Protein AF-0000000084925106 (afdb_homodimer)

Foldseek 3Di:
DDADPLLVLQLQLLLLQCQAPPAFADALVVSCVVRVNDSVSVVVSVVLCVVLQQWDWDDDPRIHIHGSDHQQVAFSLSSSVSRDPDLFPDPCLPPPDPCPPPVCVPPDPVSVVRVVVSVVVSVVRRVGTSVNVSVVCVVVVPDHCVVVVVVPVD/DDADPLLVLQLQLLLLQCQAPPAFFDALVVSCVVRVNDSVSVVVSVVLCVVLQQWDWDDDPRIHIHGSDHQQVAFSLSSSVSRPPDLFPDPCLPPPPPCPPPVCVPPDPVSVVRVVVSVVVSVVRRVGTSVNVSVVCVVVVPDHCVVVVVVPVD

Secondary structure (DSSP, 8-state):
----HHHHHHHHHHHHHHHHHTTSPBPHHHHHHHHT--HHHHHHHHHHHHHTTSEEEE-STT-EEEESS-GGG-BHHHHHHHHSS---SSGGG-SSS-----TTTTT-HHHHHHHHHHHHHHHHHHT-BHHHHHHHHHHTTPPPSHHHHHHH--/----HHHHHHHHHHHHHHHHHTTSPBPHHHHHHHHT--HHHHHHHHHHHHHTTSEEEE-STT-EEEESS-GGG-BHHHHHHHHSS---SSGGG-SSS-----TTTTT-HHHHHHHHHHHHHHHHHHT-BHHHHHHHHHHTTPPPSHHHHTTT--

Organism: Geobacter metallireducens (strain ATCC 53774 / DSM 7210 / GS-15) (NCBI:txid269799)

InterPro domains:
  IPR000944 Transcription regulator Rrf2 [PF02082] (3-135)
  IPR000944 Transcription regulator Rrf2 [PS51197] (2-135)
  IPR000944 Transcription regulator Rrf2 [PTHR33221] (1-141)
  IPR000944 Transcription regulator Rrf2 [TIGR00738] (1-134)
  IPR030489 Transcription regulator Rrf2-type, conserved site [PS01332] (49-67)
  IPR036388 Winged helix-like DNA-binding domain superfamily [G3DSA:1.10.10.10] (1-154)
  IPR036390 Winged helix DNA-binding domain superfamily [SSF46785] (2-136)

pLDDT: mean 85.71, std 17.8, range [31.86, 98.69]

Structure (mmCIF, N/CA/C/O backbone):
data_AF-0000000084925106-model_v1
#
loop_
_entity.id
_entity.type
_entity.pdbx_description
1 polymer 'Helix-turn-helix iron-sulfur cluster-binding transcriptional regulator IscR'
#
loop_
_atom_site.group_PDB
_atom_site.id
_atom_site.type_symbol
_atom_site.label_atom_id
_atom_site.label_alt_id
_atom_site.label_comp_id
_atom_site.label_asym_id
_atom_site.label_entity_id
_atom_site.label_seq_id
_atom_site.pdbx_PDB_ins_code
_atom_site.Cartn_x
_atom_site.Cartn_y
_atom_site.Cartn_z
_atom_site.occupancy
_atom_site.B_iso_or_equiv
_atom_site.auth_seq_id
_atom_site.auth_comp_id
_atom_site.auth_asym_id
_atom_site.auth_atom_id
_atom_site.pdbx_PDB_model_num
ATOM 1 N N . MET A 1 1 ? 4.797 0.897 3.891 1 64.62 1 MET A N 1
ATOM 2 C CA . MET A 1 1 ? 3.67 0.039 3.537 1 64.62 1 MET A CA 1
ATOM 3 C C . MET A 1 1 ? 4.156 -1.264 2.91 1 64.62 1 MET A C 1
ATOM 5 O O . MET A 1 1 ? 4.949 -1.246 1.967 1 64.62 1 MET A O 1
ATOM 9 N N . LYS A 1 2 ? 4.016 -2.475 3.598 1 82.19 2 LYS A N 1
ATOM 10 C CA . LYS A 1 2 ? 4.617 -3.652 2.98 1 82.19 2 LYS A CA 1
ATOM 11 C C . LYS A 1 2 ? 3.613 -4.797 2.883 1 82.19 2 LYS A C 1
ATOM 13 O O . LYS A 1 2 ? 2.818 -5.012 3.801 1 82.19 2 LYS A O 1
ATOM 18 N N . LEU A 1 3 ? 3.582 -5.375 1.716 1 90.19 3 LEU A N 1
ATOM 19 C CA . LEU A 1 3 ? 2.844 -6.621 1.527 1 90.19 3 LEU A CA 1
ATOM 20 C C . LEU A 1 3 ? 3.453 -7.742 2.359 1 90.19 3 LEU A C 1
ATOM 22 O O . LEU A 1 3 ? 4.668 -7.777 2.574 1 90.19 3 LEU A O 1
ATOM 26 N N . SER A 1 4 ? 2.545 -8.609 2.809 1 91.5 4 SER A N 1
ATOM 27 C CA . SER A 1 4 ? 3.035 -9.742 3.584 1 91.5 4 SER A CA 1
ATOM 28 C C . SER A 1 4 ? 3.855 -10.688 2.717 1 91.5 4 SER A C 1
ATOM 30 O O . SER A 1 4 ? 3.732 -10.68 1.491 1 91.5 4 SER A O 1
ATOM 32 N N . THR A 1 5 ? 4.656 -11.477 3.346 1 90.75 5 THR A N 1
ATOM 33 C CA . THR A 1 5 ? 5.406 -12.516 2.643 1 90.75 5 THR A CA 1
ATOM 34 C C . THR A 1 5 ? 4.465 -13.539 2.02 1 90.75 5 THR A C 1
ATOM 36 O O . THR A 1 5 ? 4.727 -14.047 0.928 1 90.75 5 THR A O 1
ATOM 39 N N . LYS A 1 6 ? 3.361 -13.758 2.719 1 94.12 6 LYS A N 1
ATOM 40 C CA . LYS A 1 6 ? 2.379 -14.711 2.209 1 94.12 6 LYS A CA 1
ATOM 41 C C . LYS A 1 6 ? 1.811 -14.25 0.87 1 94.12 6 LYS A C 1
ATOM 43 O O . LYS A 1 6 ? 1.642 -15.062 -0.048 1 94.12 6 LYS A O 1
ATOM 48 N N . SER A 1 7 ? 1.536 -12.992 0.818 1 94.44 7 SER A N 1
ATOM 49 C CA . SER A 1 7 ? 0.992 -12.453 -0.426 1 94.44 7 SER A CA 1
ATOM 50 C C . SER A 1 7 ? 2.027 -12.492 -1.544 1 94.44 7 SER A C 1
ATOM 52 O O . SER A 1 7 ? 1.717 -12.883 -2.674 1 94.44 7 SER A O 1
ATOM 54 N N . ARG A 1 8 ? 3.232 -12.141 -1.245 1 92.88 8 ARG A N 1
ATOM 55 C CA . ARG A 1 8 ? 4.301 -12.102 -2.238 1 92.88 8 ARG A CA 1
ATOM 56 C C . ARG A 1 8 ? 4.621 -13.508 -2.752 1 92.88 8 ARG A C 1
ATOM 58 O O . ARG A 1 8 ? 4.641 -13.734 -3.963 1 92.88 8 ARG A O 1
ATOM 65 N N . TYR A 1 9 ? 4.812 -14.391 -1.861 1 94.62 9 TYR A N 1
ATOM 66 C CA . TYR A 1 9 ? 5.129 -15.766 -2.236 1 94.62 9 TYR A CA 1
ATOM 67 C C . TYR A 1 9 ? 3.936 -16.438 -2.9 1 94.62 9 TYR A C 1
ATOM 69 O O . TYR A 1 9 ? 4.098 -17.219 -3.834 1 94.62 9 TYR A O 1
ATOM 77 N N . GLY A 1 10 ? 2.779 -16.125 -2.381 1 96.75 10 GLY A N 1
ATOM 78 C CA . GLY A 1 10 ? 1.573 -16.688 -2.975 1 96.75 10 GLY A CA 1
ATOM 79 C C . GLY A 1 10 ? 1.413 -16.328 -4.441 1 96.75 10 GLY A C 1
ATOM 80 O O . GLY A 1 10 ? 1.134 -17.203 -5.27 1 96.75 10 GLY A O 1
ATOM 81 N N . LEU A 1 11 ? 1.634 -15.109 -4.707 1 96.81 11 LEU A N 1
ATOM 82 C CA . LEU A 1 11 ? 1.484 -14.68 -6.094 1 96.81 11 LEU A CA 1
ATOM 83 C C . LEU A 1 11 ? 2.564 -15.305 -6.977 1 96.81 11 LEU A C 1
ATOM 85 O O . LEU A 1 11 ? 2.285 -15.727 -8.102 1 96.81 11 LEU A O 1
ATOM 89 N N . ARG A 1 12 ? 3.746 -15.391 -6.504 1 94.81 12 ARG A N 1
ATOM 90 C CA . ARG A 1 12 ? 4.82 -16.047 -7.242 1 94.81 12 ARG A CA 1
ATOM 91 C C . ARG A 1 12 ? 4.484 -17.5 -7.516 1 94.81 12 ARG A C 1
ATOM 93 O O . ARG A 1 12 ? 4.738 -18.016 -8.609 1 94.81 12 ARG A O 1
ATOM 100 N N . ALA A 1 13 ? 3.969 -18.141 -6.527 1 95.62 13 ALA A N 1
ATOM 101 C CA . ALA A 1 13 ? 3.615 -19.562 -6.664 1 95.62 13 ALA A CA 1
ATOM 102 C C . ALA A 1 13 ? 2.494 -19.75 -7.68 1 95.62 13 ALA A C 1
ATOM 104 O O . ALA A 1 13 ? 2.535 -20.672 -8.492 1 95.62 13 ALA A O 1
ATOM 105 N N . ILE A 1 14 ? 1.489 -18.906 -7.633 1 97.12 14 ILE A N 1
ATOM 106 C CA . ILE A 1 14 ? 0.369 -18.969 -8.562 1 97.12 14 ILE A CA 1
ATOM 107 C C . ILE A 1 14 ? 0.865 -18.734 -9.984 1 97.12 14 ILE A C 1
ATOM 109 O O . ILE A 1 14 ? 0.463 -19.453 -10.914 1 97.12 14 ILE A O 1
ATOM 113 N N . PHE A 1 15 ? 1.742 -17.797 -10.125 1 95.81 15 PHE A N 1
ATOM 114 C CA . PHE A 1 15 ? 2.371 -17.578 -11.422 1 95.81 15 PHE A CA 1
ATOM 115 C C . PHE A 1 15 ? 3.109 -18.828 -11.891 1 95.81 15 PHE A C 1
ATOM 117 O O . PHE A 1 15 ? 2.971 -19.234 -13.039 1 95.81 15 PHE A O 1
ATOM 124 N N . ASP A 1 16 ? 3.879 -19.344 -11.016 1 95 16 ASP A N 1
ATOM 125 C CA . ASP A 1 16 ? 4.672 -20.531 -11.328 1 95 16 ASP A CA 1
ATOM 126 C C . ASP A 1 16 ? 3.787 -21.656 -11.859 1 95 16 ASP A C 1
ATOM 128 O O . ASP A 1 16 ? 4.074 -22.234 -12.906 1 95 16 ASP A O 1
ATOM 132 N N . ILE A 1 17 ? 2.744 -21.922 -11.172 1 95.75 17 ILE A N 1
ATOM 133 C CA . ILE A 1 17 ? 1.826 -23 -11.547 1 95.75 17 ILE A CA 1
ATOM 134 C C . ILE A 1 17 ? 1.222 -22.703 -12.922 1 95.75 17 ILE A C 1
ATOM 136 O O . ILE A 1 17 ? 1.214 -23.562 -13.797 1 95.75 17 ILE A O 1
ATOM 140 N N . ALA A 1 18 ? 0.747 -21.5 -13.094 1 96 18 ALA A N 1
ATOM 141 C CA . ALA A 1 18 ? 0.102 -21.109 -14.352 1 96 18 ALA A CA 1
ATOM 142 C C . ALA A 1 18 ? 1.09 -21.156 -15.508 1 96 18 ALA A C 1
ATOM 144 O O . ALA A 1 18 ? 0.737 -21.578 -16.625 1 96 18 ALA A O 1
ATOM 145 N N . TYR A 1 19 ? 2.285 -20.734 -15.219 1 94.31 19 TYR A N 1
ATOM 146 C CA . TYR A 1 19 ? 3.287 -20.531 -16.25 1 94.31 19 TYR A CA 1
ATOM 147 C C . TYR A 1 19 ? 3.902 -21.859 -16.688 1 94.31 19 TYR A C 1
ATOM 149 O O . TYR A 1 19 ? 4.195 -22.062 -17.875 1 94.31 19 TYR A O 1
ATOM 157 N N . ASN A 1 20 ? 4.113 -22.766 -15.773 1 92.12 20 ASN A N 1
ATOM 158 C CA . ASN A 1 20 ? 4.914 -23.953 -16.047 1 92.12 20 ASN A CA 1
ATOM 159 C C . ASN A 1 20 ? 4.039 -25.188 -16.219 1 92.12 20 ASN A C 1
ATOM 161 O O . ASN A 1 20 ? 4.461 -26.172 -16.844 1 92.12 20 ASN A O 1
ATOM 165 N N . SER A 1 21 ? 2.842 -25.219 -15.625 1 83.75 21 SER A N 1
ATOM 166 C CA . SER A 1 21 ? 2.16 -26.5 -15.531 1 83.75 21 SER A CA 1
ATOM 167 C C . SER A 1 21 ? 0.913 -26.531 -16.406 1 83.75 21 SER A C 1
ATOM 169 O O . SER A 1 21 ? 0.352 -27.594 -16.656 1 83.75 21 SER A O 1
ATOM 171 N N . GLY A 1 22 ? 0.538 -25.312 -16.922 1 77.38 22 GLY A N 1
ATOM 172 C CA . GLY A 1 22 ? -0.693 -25.312 -17.703 1 77.38 22 GLY A CA 1
ATOM 173 C C . GLY A 1 22 ? -1.876 -25.891 -16.938 1 77.38 22 GLY A C 1
ATOM 174 O O . GLY A 1 22 ? -2.24 -25.391 -15.875 1 77.38 22 GLY A O 1
ATOM 175 N N . ASN A 1 23 ? -2.371 -27.094 -17.438 1 79.31 23 ASN A N 1
ATOM 176 C CA . ASN A 1 23 ? -3.527 -27.734 -16.812 1 79.31 23 ASN A CA 1
ATOM 177 C C . ASN A 1 23 ? -3.119 -28.938 -15.969 1 79.31 23 ASN A C 1
ATOM 179 O O . ASN A 1 23 ? -3.969 -29.594 -15.367 1 79.31 23 ASN A O 1
ATOM 183 N N . LEU A 1 24 ? -1.854 -29.219 -15.852 1 86.75 24 LEU A N 1
ATOM 184 C CA . LEU A 1 24 ? -1.364 -30.359 -15.078 1 86.75 24 LEU A CA 1
ATOM 185 C C . LEU A 1 24 ? -1.052 -29.938 -13.641 1 86.75 24 LEU A C 1
ATOM 187 O O . LEU A 1 24 ? -0.668 -28.797 -13.391 1 86.75 24 LEU A O 1
ATOM 191 N N . PRO A 1 25 ? -1.229 -30.875 -12.773 1 93.75 25 PRO A N 1
ATOM 192 C CA . PRO A 1 25 ? -0.888 -30.578 -11.375 1 93.75 25 PRO A CA 1
ATOM 193 C C . PRO A 1 25 ? 0.602 -30.312 -11.18 1 93.75 25 PRO A C 1
ATOM 195 O O . PRO A 1 25 ? 1.438 -30.953 -11.82 1 93.75 25 PRO A O 1
ATOM 198 N N . SER A 1 26 ? 0.903 -29.312 -10.414 1 94.69 26 SER A N 1
ATOM 199 C CA . SER A 1 26 ? 2.277 -29.016 -10.023 1 94.69 26 SER A CA 1
ATOM 200 C C . SER A 1 26 ? 2.574 -29.516 -8.609 1 94.69 26 SER A C 1
ATOM 202 O O . SER A 1 26 ? 1.786 -29.281 -7.691 1 94.69 26 SER A O 1
ATOM 204 N N . GLN A 1 27 ? 3.701 -30.172 -8.477 1 94.56 27 GLN A N 1
ATOM 205 C CA . GLN A 1 27 ? 4.09 -30.672 -7.16 1 94.56 27 GLN A CA 1
ATOM 206 C C . GLN A 1 27 ? 4.734 -29.562 -6.328 1 94.56 27 GLN A C 1
ATOM 208 O O . GLN A 1 27 ? 5.492 -28.75 -6.852 1 94.56 27 GLN A O 1
ATOM 213 N N . VAL A 1 28 ? 4.422 -29.578 -5.043 1 95.5 28 VAL A N 1
ATOM 214 C CA . VAL A 1 28 ? 4.938 -28.578 -4.098 1 95.5 28 VAL A CA 1
ATOM 215 C C . VAL A 1 28 ? 6.461 -28.531 -4.195 1 95.5 28 VAL A C 1
ATOM 217 O O . VAL A 1 28 ? 7.047 -27.438 -4.184 1 95.5 28 VAL A O 1
ATOM 220 N N . GLN A 1 29 ? 7.078 -29.734 -4.355 1 94.69 29 GLN A N 1
ATOM 221 C CA . GLN A 1 29 ? 8.531 -29.797 -4.406 1 94.69 29 GLN A CA 1
ATOM 222 C C . GLN A 1 29 ? 9.078 -29.062 -5.625 1 94.69 29 GLN A C 1
ATOM 224 O O . GLN A 1 29 ? 10.125 -28.406 -5.547 1 94.69 29 GLN A O 1
ATOM 229 N N . ASP A 1 30 ? 8.43 -29.203 -6.703 1 93.5 30 ASP A N 1
ATOM 230 C CA . ASP A 1 30 ? 8.867 -28.547 -7.926 1 93.5 30 ASP A CA 1
ATOM 231 C C . ASP A 1 30 ? 8.734 -27.031 -7.797 1 93.5 30 ASP A C 1
ATOM 233 O O . ASP A 1 30 ? 9.656 -26.281 -8.164 1 93.5 30 ASP A O 1
ATOM 237 N N . ILE A 1 31 ? 7.633 -26.547 -7.316 1 94.12 31 ILE A N 1
ATOM 238 C CA . ILE A 1 31 ? 7.398 -25.125 -7.129 1 94.12 31 ILE A CA 1
ATOM 239 C C . ILE A 1 31 ? 8.406 -24.562 -6.125 1 94.12 31 ILE A C 1
ATOM 241 O O . ILE A 1 31 ? 8.969 -23.484 -6.336 1 94.12 31 ILE A O 1
ATOM 245 N N . SER A 1 32 ? 8.57 -25.281 -5.047 1 95.69 32 SER A N 1
ATOM 246 C CA . SER A 1 32 ? 9.547 -24.922 -4.031 1 95.69 32 SER A CA 1
ATOM 247 C C . SER A 1 32 ? 10.93 -24.703 -4.645 1 95.69 32 SER A C 1
ATOM 249 O O . SER A 1 32 ? 11.57 -23.688 -4.395 1 95.69 32 SER A O 1
ATOM 251 N N . ARG A 1 33 ? 11.383 -25.594 -5.438 1 92.38 33 ARG A N 1
ATOM 252 C CA . ARG A 1 33 ? 12.68 -25.531 -6.094 1 92.38 33 ARG A CA 1
ATOM 253 C C . ARG A 1 33 ? 12.758 -24.312 -7.027 1 92.38 33 ARG A C 1
ATOM 255 O O . ARG A 1 33 ? 13.734 -23.562 -6.996 1 92.38 33 ARG A O 1
ATOM 262 N N . ARG A 1 34 ? 11.734 -24.109 -7.832 1 89.12 34 ARG A N 1
ATOM 263 C CA . ARG A 1 34 ? 11.75 -23.047 -8.836 1 89.12 34 ARG A CA 1
ATOM 264 C C . ARG A 1 34 ? 11.68 -21.672 -8.18 1 89.12 34 ARG A C 1
ATOM 266 O O . ARG A 1 34 ? 12.305 -20.719 -8.664 1 89.12 34 ARG A O 1
ATOM 273 N N . GLN A 1 35 ? 10.938 -21.547 -7.039 1 90.38 35 GLN A N 1
ATOM 274 C CA . GLN A 1 35 ? 10.625 -20.219 -6.5 1 90.38 35 GLN A CA 1
ATOM 275 C C . GLN A 1 35 ? 11.406 -19.953 -5.223 1 90.38 35 GLN A C 1
ATOM 277 O O . GLN A 1 35 ? 11.391 -18.828 -4.703 1 90.38 35 GLN A O 1
ATOM 282 N N . GLY A 1 36 ? 12.102 -20.922 -4.699 1 91.5 36 GLY A N 1
ATOM 283 C CA . GLY A 1 36 ? 12.898 -20.734 -3.498 1 91.5 36 GLY A CA 1
ATOM 284 C C . GLY A 1 36 ? 12.062 -20.5 -2.256 1 91.5 36 GLY A C 1
ATOM 285 O O . GLY A 1 36 ? 12.406 -19.688 -1.406 1 91.5 36 GLY A O 1
ATOM 286 N N . ILE A 1 37 ? 10.938 -21.141 -2.217 1 94.19 37 ILE A N 1
ATOM 287 C CA . ILE A 1 37 ? 10.055 -21.094 -1.056 1 94.19 37 ILE A CA 1
ATOM 288 C C . ILE A 1 37 ? 9.977 -22.484 -0.413 1 94.19 37 ILE A C 1
ATOM 290 O O . ILE A 1 37 ? 9.789 -23.484 -1.104 1 94.19 37 ILE A O 1
ATOM 294 N N . SER A 1 38 ? 10.133 -22.516 0.836 1 96.88 38 SER A N 1
ATOM 295 C CA . SER A 1 38 ? 10.141 -23.828 1.497 1 96.88 38 SER A CA 1
ATOM 296 C C . SER A 1 38 ? 8.828 -24.562 1.256 1 96.88 38 SER A C 1
ATOM 298 O O . SER A 1 38 ? 7.758 -23.953 1.232 1 96.88 38 SER A O 1
ATOM 300 N N . PRO A 1 39 ? 8.922 -25.922 1.123 1 97.31 39 PRO A N 1
ATOM 301 C CA . PRO A 1 39 ? 7.703 -26.703 0.931 1 97.31 39 PRO A CA 1
ATOM 302 C C . PRO A 1 39 ? 6.688 -26.5 2.051 1 97.31 39 PRO A C 1
ATOM 304 O O . PRO A 1 39 ? 5.484 -26.391 1.786 1 97.31 39 PRO A O 1
ATOM 307 N N . ARG A 1 40 ? 7.16 -26.438 3.219 1 97.56 40 ARG A N 1
ATOM 308 C CA . ARG A 1 40 ? 6.281 -26.25 4.363 1 97.56 40 ARG A CA 1
ATOM 309 C C . ARG A 1 40 ? 5.516 -24.938 4.258 1 97.56 40 ARG A C 1
ATOM 311 O O . ARG A 1 40 ? 4.305 -24.906 4.488 1 97.56 40 ARG A O 1
ATOM 318 N N . TYR A 1 41 ? 6.172 -23.938 3.973 1 97.44 41 TYR A N 1
ATOM 319 C CA . TYR A 1 41 ? 5.539 -22.625 3.857 1 97.44 41 TYR A CA 1
ATOM 320 C C . TYR A 1 41 ? 4.586 -22.578 2.67 1 97.44 41 TYR A C 1
ATOM 322 O O . TYR A 1 41 ? 3.494 -22.016 2.764 1 97.44 41 TYR A O 1
ATOM 330 N N . LEU A 1 42 ? 4.988 -23.188 1.544 1 97.69 42 LEU A N 1
ATOM 331 C CA . LEU A 1 42 ? 4.125 -23.266 0.37 1 97.69 42 LEU A CA 1
ATOM 332 C C . LEU A 1 42 ? 2.812 -23.969 0.708 1 97.69 42 LEU A C 1
ATOM 334 O O . LEU A 1 42 ? 1.742 -23.516 0.287 1 9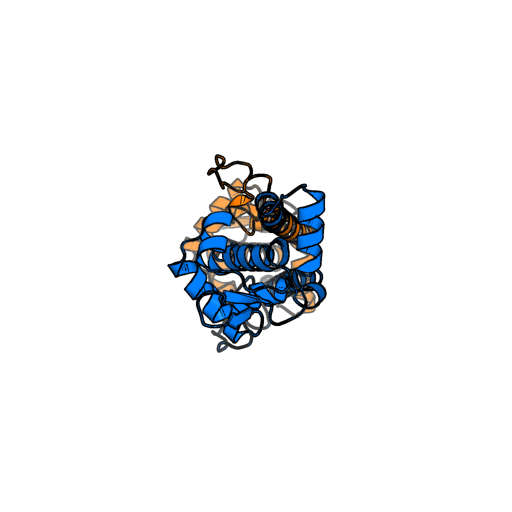7.69 42 LEU A O 1
ATOM 338 N N . GLU A 1 43 ? 2.969 -25 1.405 1 97.25 43 GLU A N 1
ATOM 339 C CA . GLU A 1 43 ? 1.767 -25.734 1.792 1 97.25 43 GLU A CA 1
ATOM 340 C C . GLU A 1 43 ? 0.824 -24.859 2.611 1 97.25 43 GLU A C 1
ATOM 342 O O . GLU A 1 43 ? -0.393 -24.891 2.418 1 97.25 43 GLU A O 1
ATOM 347 N N . GLN A 1 44 ? 1.36 -24.125 3.471 1 97.5 44 GLN A N 1
ATOM 348 C CA . GLN A 1 44 ? 0.559 -23.203 4.266 1 97.5 44 GLN A CA 1
ATOM 349 C C . GLN A 1 44 ? -0.14 -22.172 3.379 1 97.5 44 GLN A C 1
ATOM 351 O O . GLN A 1 44 ? -1.331 -21.906 3.551 1 97.5 44 GLN A O 1
ATOM 356 N N . ILE A 1 45 ? 0.584 -21.609 2.51 1 98.06 45 ILE A N 1
ATOM 357 C CA . ILE A 1 45 ? 0.046 -20.625 1.586 1 98.06 45 ILE A CA 1
ATOM 358 C C . ILE A 1 45 ? -1.044 -21.25 0.726 1 98.06 45 ILE A C 1
ATOM 360 O O . ILE A 1 45 ? -2.104 -20.656 0.514 1 98.06 45 ILE A O 1
ATOM 364 N N . PHE A 1 46 ? -0.787 -22.5 0.261 1 98.06 46 PHE A N 1
ATOM 365 C CA . PHE A 1 46 ? -1.696 -23.172 -0.655 1 98.06 46 PHE A CA 1
ATOM 366 C C . PHE A 1 46 ? -3.004 -23.531 0.044 1 98.06 46 PHE A C 1
ATOM 368 O O . PHE A 1 46 ? -4.066 -23.531 -0.579 1 98.06 46 PHE A O 1
ATOM 375 N N . GLN A 1 47 ? -2.914 -23.844 1.296 1 97.19 47 GLN A N 1
ATOM 376 C CA . GLN A 1 47 ? -4.145 -24.109 2.035 1 97.19 47 GLN A CA 1
ATOM 377 C C . GLN A 1 47 ? -5.094 -22.906 1.973 1 97.19 47 GLN A C 1
ATOM 379 O O . GLN A 1 47 ? -6.289 -23.062 1.72 1 97.19 47 GLN A O 1
ATOM 384 N N . GLY A 1 48 ? -4.551 -21.734 2.193 1 96.88 48 GLY A N 1
ATOM 385 C CA . GLY A 1 48 ? -5.355 -20.531 2.092 1 96.88 48 GLY A CA 1
ATOM 386 C C . GLY A 1 48 ? -5.895 -20.297 0.694 1 96.88 48 GLY A C 1
ATOM 387 O O . GLY A 1 48 ? -7.055 -19.922 0.527 1 96.88 48 GLY A O 1
ATOM 388 N N . LEU A 1 49 ? -5.086 -20.516 -0.244 1 98.38 49 LEU A N 1
ATOM 389 C CA . LEU A 1 49 ? -5.469 -20.297 -1.634 1 98.38 49 LEU A CA 1
ATOM 390 C C . LEU A 1 49 ? -6.512 -21.312 -2.078 1 98.38 49 LEU A C 1
ATOM 392 O O . LEU A 1 49 ? -7.383 -21 -2.893 1 98.38 49 LEU A O 1
ATOM 396 N N . LYS A 1 50 ? -6.426 -22.547 -1.569 1 97.69 50 LYS A N 1
ATOM 397 C CA . LYS A 1 50 ? -7.438 -23.578 -1.84 1 97.69 50 LYS A CA 1
ATOM 398 C C . LYS A 1 50 ? -8.789 -23.172 -1.247 1 97.69 50 LYS A C 1
ATOM 400 O O . LYS A 1 50 ? -9.82 -23.281 -1.913 1 97.69 50 LYS A O 1
ATOM 405 N N . ARG A 1 51 ? -8.734 -22.734 -0.079 1 97.31 51 ARG A N 1
ATOM 406 C CA . ARG A 1 51 ? -9.961 -22.312 0.59 1 97.31 51 ARG A CA 1
ATOM 407 C C . ARG A 1 51 ? -10.625 -21.172 -0.171 1 97.31 51 ARG A C 1
ATOM 409 O O . ARG A 1 51 ? -11.859 -21.078 -0.213 1 97.31 51 ARG A O 1
ATOM 416 N N . ALA A 1 52 ? -9.836 -20.344 -0.751 1 97.56 52 ALA A N 1
ATOM 417 C CA . ALA A 1 52 ? -10.336 -19.188 -1.485 1 97.56 52 ALA A CA 1
ATOM 418 C C . ALA A 1 52 ? -10.805 -19.578 -2.885 1 97.56 52 ALA A C 1
ATOM 420 O O . ALA A 1 52 ? -11.281 -18.734 -3.648 1 97.56 52 ALA A O 1
ATOM 421 N N . GLY A 1 53 ? -10.609 -20.812 -3.256 1 97.69 53 GLY A N 1
ATOM 422 C CA . GLY A 1 53 ? -11.07 -21.297 -4.547 1 97.69 53 GLY A CA 1
ATOM 423 C C . GLY A 1 53 ? -10.141 -20.938 -5.688 1 97.69 53 GLY A C 1
ATOM 424 O O . GLY A 1 53 ? -10.555 -20.906 -6.848 1 97.69 53 GLY A O 1
ATOM 425 N N . ILE A 1 54 ? -8.914 -20.672 -5.398 1 98.06 54 ILE A N 1
ATOM 426 C CA . ILE A 1 54 ? -7.93 -20.297 -6.41 1 98.06 54 ILE A CA 1
ATOM 427 C C . ILE A 1 54 ? -7.164 -21.531 -6.871 1 98.06 54 ILE A C 1
ATOM 429 O O . ILE A 1 54 ? -6.855 -21.672 -8.055 1 98.06 54 ILE A O 1
ATOM 433 N N . LEU A 1 55 ? -6.91 -22.438 -5.918 1 97.88 55 LEU A N 1
ATOM 434 C CA . LEU A 1 55 ? -6.219 -23.6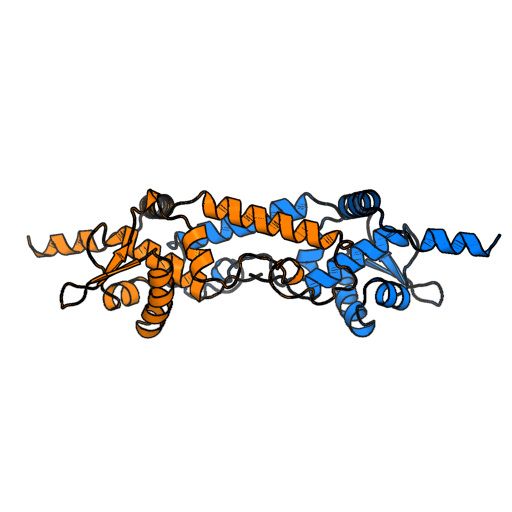88 -6.207 1 97.88 55 LEU A CA 1
ATOM 435 C C . LEU A 1 55 ? -7.121 -24.875 -5.93 1 97.88 55 LEU A C 1
ATOM 437 O O . LEU A 1 55 ? -8.062 -24.781 -5.141 1 97.88 55 LEU A O 1
ATOM 441 N N . LYS A 1 56 ? -6.848 -25.906 -6.562 1 96.75 56 LYS A N 1
ATOM 442 C CA . LYS A 1 56 ? -7.34 -27.234 -6.223 1 96.75 56 LYS A CA 1
ATOM 443 C C . LYS A 1 56 ? -6.195 -28.234 -6.117 1 96.75 56 LYS A C 1
ATOM 445 O O . LYS A 1 56 ? -5.102 -28 -6.633 1 96.75 56 LYS A O 1
ATOM 450 N N . SER A 1 57 ? -6.441 -29.297 -5.449 1 95.19 57 SER A N 1
ATOM 451 C CA . SER A 1 57 ? -5.391 -30.281 -5.258 1 95.19 57 SER A CA 1
ATOM 452 C C . SER A 1 57 ? -5.848 -31.672 -5.707 1 95.19 57 SER A C 1
ATOM 454 O O . SER A 1 57 ? -7.047 -31.969 -5.707 1 95.19 57 SER A O 1
ATOM 456 N N . LYS A 1 58 ? -4.953 -32.406 -6.219 1 92.25 58 LYS A N 1
ATOM 457 C CA . LYS A 1 58 ? -5.121 -33.812 -6.559 1 92.25 58 LYS A CA 1
ATOM 458 C C . LYS A 1 58 ? -4.156 -34.688 -5.762 1 92.25 58 LYS A C 1
ATOM 460 O O . LYS A 1 58 ? -2.955 -34.406 -5.723 1 92.25 58 LYS A O 1
ATOM 465 N N . ARG A 1 59 ? -4.762 -35.656 -5.156 1 90.12 59 ARG A N 1
ATOM 466 C CA . ARG A 1 59 ? -3.941 -36.531 -4.336 1 90.12 59 ARG A CA 1
ATOM 467 C C . ARG A 1 59 ? -3.248 -37.594 -5.195 1 90.12 59 ARG A C 1
ATOM 469 O O . ARG A 1 59 ? -3.664 -37.844 -6.328 1 90.12 59 ARG A O 1
ATOM 476 N N . GLY A 1 60 ? -2.111 -38.219 -4.707 1 86.75 60 GLY A N 1
ATOM 477 C CA . GLY A 1 60 ? -1.424 -39.312 -5.371 1 86.75 60 GLY A CA 1
ATOM 478 C C . GLY A 1 60 ? -0.075 -38.938 -5.941 1 86.75 60 GLY A C 1
ATOM 479 O O . GLY A 1 60 ? 0.285 -37.75 -5.934 1 86.75 60 GLY A O 1
ATOM 480 N N . PRO A 1 61 ? 0.697 -39.812 -6.438 1 83.62 61 PRO A N 1
ATOM 481 C CA . PRO A 1 61 ? 2.057 -39.594 -6.934 1 83.62 61 PRO A CA 1
ATOM 482 C C . PRO A 1 61 ? 2.107 -38.625 -8.094 1 83.62 61 PRO A C 1
ATOM 484 O O . PRO A 1 61 ? 3.1 -37.906 -8.258 1 83.62 61 PRO A O 1
ATOM 487 N N . GLN A 1 62 ? 1.025 -38.625 -8.906 1 85.38 62 GLN A N 1
ATOM 488 C CA . GLN A 1 62 ? 0.982 -37.656 -10.008 1 85.38 62 GLN A CA 1
ATOM 489 C C . GLN A 1 62 ? 0.079 -36.5 -9.68 1 85.38 62 GLN A C 1
ATOM 491 O O . GLN A 1 62 ? -0.372 -35.781 -10.57 1 85.38 62 GLN A O 1
ATOM 496 N N . GLY A 1 63 ? -0.114 -36.438 -8.352 1 92.5 63 GLY A N 1
ATOM 497 C CA . GLY A 1 63 ? -0.971 -35.344 -7.93 1 92.5 63 GLY A CA 1
ATOM 498 C C . GLY A 1 63 ? -0.221 -34.031 -7.738 1 92.5 63 GLY A C 1
ATOM 499 O O . GLY A 1 63 ? 0.864 -33.844 -8.289 1 92.5 63 GLY A O 1
ATOM 500 N N . GLY A 1 64 ? -0.9 -33.062 -7.086 1 95 64 GLY A N 1
ATOM 501 C CA . GLY A 1 64 ? -0.37 -31.734 -6.883 1 95 64 GLY A CA 1
ATOM 502 C C . GLY A 1 64 ? -1.438 -30.656 -6.918 1 95 64 GLY A C 1
ATOM 503 O O . GLY A 1 64 ? -2.592 -30.906 -6.566 1 95 64 GLY A O 1
ATOM 504 N N . TYR A 1 65 ? -0.942 -29.547 -7.199 1 96.5 65 TYR A N 1
ATOM 505 C CA . TYR A 1 65 ? -1.839 -28.406 -7.188 1 96.5 65 TYR A CA 1
ATOM 506 C C . TYR A 1 65 ? -2.051 -27.859 -8.594 1 96.5 65 TYR A C 1
ATOM 508 O O . TYR A 1 65 ? -1.13 -27.875 -9.414 1 96.5 65 TYR A O 1
ATOM 516 N N . CYS A 1 66 ? -3.227 -27.484 -8.836 1 96.12 66 CYS A N 1
ATOM 517 C CA . CYS A 1 66 ? -3.557 -26.812 -10.086 1 96.12 66 CYS A CA 1
ATOM 518 C C . CYS A 1 66 ? -4.457 -25.609 -9.844 1 96.12 66 CYS A C 1
ATOM 520 O O . CYS A 1 66 ? -5.055 -25.484 -8.773 1 96.12 66 CYS A O 1
ATOM 522 N N . LEU A 1 67 ? -4.477 -24.734 -10.797 1 97.31 67 LEU A N 1
ATOM 523 C CA . LEU A 1 67 ? -5.418 -23.625 -10.688 1 97.31 67 LEU A CA 1
ATOM 524 C C . LEU A 1 67 ? -6.855 -24.141 -10.727 1 97.31 67 LEU A C 1
ATOM 526 O O . LEU A 1 67 ? -7.18 -25.047 -11.484 1 97.31 67 LEU A O 1
ATOM 530 N N . ALA A 1 68 ? -7.723 -23.578 -9.945 1 96.88 68 ALA A N 1
ATOM 531 C CA . ALA A 1 68 ? -9.125 -23.984 -9.883 1 96.88 68 ALA A CA 1
ATOM 532 C C . ALA A 1 68 ? -9.922 -23.375 -11.031 1 96.88 68 ALA A C 1
ATOM 534 O O . ALA A 1 68 ? -11.031 -23.828 -11.328 1 96.88 68 ALA A O 1
ATOM 535 N N . LYS A 1 69 ? -9.43 -22.297 -11.625 1 96 69 LYS A N 1
ATOM 536 C CA . LYS A 1 69 ? -9.992 -21.578 -12.766 1 96 69 LYS A CA 1
ATOM 537 C C . LYS A 1 69 ? -8.922 -21.25 -13.805 1 96 69 LYS A C 1
ATOM 539 O O . LYS A 1 69 ? -7.73 -21.438 -13.555 1 96 69 LYS A O 1
ATOM 544 N N . LYS A 1 70 ? -9.406 -20.844 -14.945 1 97.25 70 LYS A N 1
ATOM 545 C CA . LYS A 1 70 ? -8.453 -20.422 -15.961 1 97.25 70 LYS A CA 1
ATOM 546 C C . LYS A 1 70 ? -7.641 -19.219 -15.492 1 97.25 70 LYS A C 1
ATOM 548 O O . LYS A 1 70 ? -8.156 -18.359 -14.766 1 97.25 70 LYS A O 1
ATOM 553 N N . PRO A 1 71 ? -6.375 -19.141 -15.938 1 97.81 71 PRO A N 1
ATOM 554 C CA . PRO A 1 71 ? -5.523 -18.031 -15.516 1 97.81 71 PRO A CA 1
ATOM 555 C C . PRO A 1 71 ? -6.141 -16.672 -15.828 1 97.81 71 PRO A C 1
ATOM 557 O O . PRO A 1 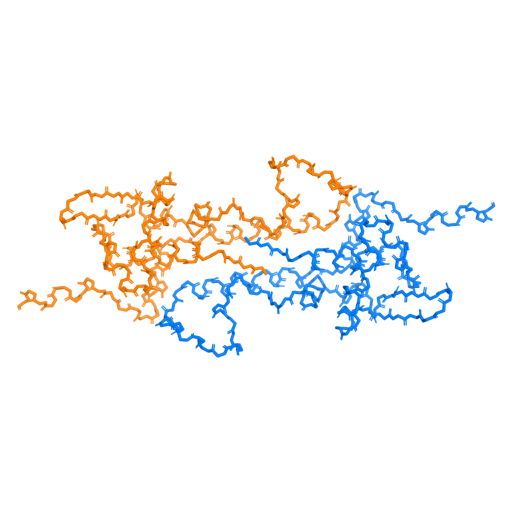71 ? -5.906 -15.695 -15.102 1 97.81 71 PRO A O 1
ATOM 560 N N . GLU A 1 72 ? -6.941 -16.547 -16.938 1 98 72 GLU A N 1
ATOM 561 C CA . GLU A 1 72 ? -7.527 -15.266 -17.344 1 98 72 GLU A CA 1
ATOM 562 C C . GLU A 1 72 ? -8.688 -14.875 -16.422 1 98 72 GLU A C 1
ATOM 564 O O . GLU A 1 72 ? -9.148 -13.734 -16.453 1 98 72 GLU A O 1
ATOM 569 N N . GLU A 1 73 ? -9.125 -15.836 -15.57 1 98.12 73 GLU A N 1
ATOM 570 C CA . GLU A 1 73 ? -10.25 -15.594 -14.672 1 98.12 73 GLU A CA 1
ATOM 571 C C . GLU A 1 73 ? -9.766 -15.289 -13.258 1 98.12 73 GLU A C 1
ATOM 573 O O . GLU A 1 73 ? -10.578 -15.008 -12.367 1 98.12 73 GLU A O 1
ATOM 578 N N . ILE A 1 74 ? -8.523 -15.422 -12.961 1 98.31 74 ILE A N 1
ATOM 579 C CA . ILE A 1 74 ? -7.926 -15.156 -11.656 1 98.31 74 ILE A CA 1
ATOM 580 C C . ILE A 1 74 ? -7.129 -13.852 -11.711 1 98.31 74 ILE A C 1
ATOM 582 O O . ILE A 1 74 ? -6.195 -13.727 -12.508 1 98.31 74 ILE A O 1
ATOM 586 N N . THR A 1 75 ? -7.477 -12.922 -10.883 1 98.69 75 THR A N 1
ATOM 587 C CA . THR A 1 75 ? -6.758 -11.656 -10.852 1 98.69 75 THR A CA 1
ATOM 588 C C . THR A 1 75 ? -5.719 -11.648 -9.734 1 98.69 75 THR A C 1
ATOM 590 O O . THR A 1 75 ? -5.758 -12.492 -8.836 1 98.69 75 THR A O 1
ATOM 593 N N . VAL A 1 76 ? -4.824 -10.719 -9.828 1 98.31 76 VAL A N 1
ATOM 594 C CA . VAL A 1 76 ? -3.85 -10.523 -8.766 1 98.31 76 VAL A CA 1
ATOM 595 C C . VAL A 1 76 ? -4.574 -10.188 -7.461 1 98.31 76 VAL A C 1
ATOM 597 O O . VAL A 1 76 ? -4.18 -10.648 -6.387 1 98.31 76 VAL A O 1
ATOM 600 N N . ALA A 1 77 ? -5.652 -9.391 -7.57 1 97.81 77 ALA A N 1
ATOM 601 C CA . ALA A 1 77 ? -6.434 -9.031 -6.391 1 97.81 77 ALA A CA 1
ATOM 602 C C . ALA A 1 77 ? -6.996 -10.281 -5.707 1 97.81 77 ALA A C 1
ATOM 604 O O . ALA A 1 77 ? -7.012 -10.367 -4.48 1 97.81 77 ALA A O 1
ATOM 605 N N . ASP A 1 78 ? -7.441 -11.227 -6.508 1 97.88 78 ASP A N 1
ATOM 606 C CA . ASP A 1 78 ? -7.957 -12.469 -5.949 1 97.88 78 ASP A CA 1
ATOM 607 C C . ASP A 1 78 ? -6.918 -13.141 -5.059 1 97.88 78 ASP A C 1
ATOM 609 O O . ASP A 1 78 ? -7.23 -13.586 -3.951 1 97.88 78 ASP A O 1
ATOM 613 N N . VAL A 1 79 ? -5.715 -13.211 -5.539 1 98.25 79 VAL A N 1
ATOM 614 C CA . VAL A 1 79 ? -4.63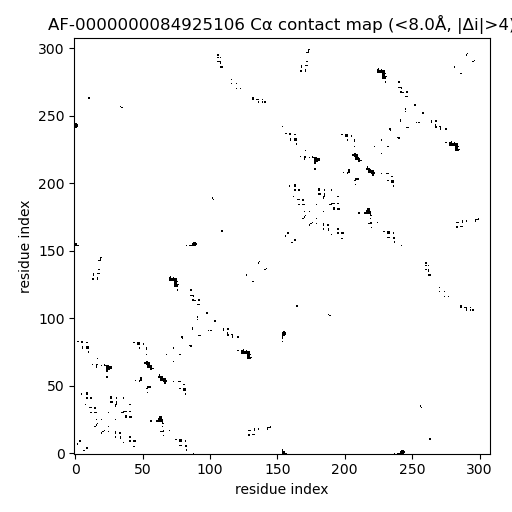7 -13.875 -4.82 1 98.25 79 VAL A CA 1
ATOM 615 C C . VAL A 1 79 ? -4.293 -13.094 -3.555 1 98.25 79 VAL A C 1
ATOM 617 O O . VAL A 1 79 ? -4.137 -13.68 -2.48 1 98.25 79 VAL A O 1
ATOM 620 N N . LEU A 1 80 ? -4.203 -11.797 -3.666 1 96.88 80 LEU A N 1
ATOM 621 C CA . LEU A 1 80 ? -3.842 -10.961 -2.527 1 96.88 80 LEU A CA 1
ATOM 622 C C . LEU A 1 80 ? -4.926 -11 -1.455 1 96.88 80 LEU A C 1
ATOM 624 O O . LEU A 1 80 ? -4.621 -11.07 -0.262 1 96.88 80 LEU A O 1
ATOM 628 N N . LEU A 1 81 ? -6.184 -10.969 -1.864 1 95.44 81 LEU A N 1
ATOM 629 C CA . LEU A 1 81 ? -7.289 -11.016 -0.913 1 95.44 81 LEU A CA 1
ATOM 630 C C . LEU A 1 81 ? -7.305 -12.344 -0.159 1 95.44 81 LEU A C 1
ATOM 632 O O . LEU A 1 81 ? -7.738 -12.398 0.993 1 95.44 81 LEU A O 1
ATOM 636 N N . ALA A 1 82 ? -6.797 -13.32 -0.78 1 96.94 82 ALA A N 1
ATOM 637 C CA . ALA A 1 82 ? -6.754 -14.641 -0.158 1 96.94 82 ALA A CA 1
ATOM 638 C C . ALA A 1 82 ? -5.57 -14.758 0.8 1 96.94 82 ALA A C 1
ATOM 640 O O . ALA A 1 82 ? -5.551 -15.633 1.668 1 96.94 82 ALA A O 1
ATOM 641 N N . THR A 1 83 ? -4.605 -13.945 0.634 1 96 83 THR A N 1
ATOM 642 C CA . THR A 1 83 ? -3.361 -14.125 1.374 1 96 83 THR A CA 1
ATOM 643 C C . THR A 1 83 ? -3.129 -12.969 2.336 1 96 83 THR A C 1
ATOM 645 O O . THR A 1 83 ? -2.293 -13.055 3.238 1 96 83 THR A O 1
ATOM 648 N N . GLU A 1 84 ? -3.775 -11.805 2.117 1 92.69 84 GLU A N 1
ATOM 649 C CA . GLU A 1 84 ? -3.705 -10.656 3.01 1 92.69 84 GLU A CA 1
ATOM 650 C C . GLU A 1 84 ? -4.906 -10.609 3.951 1 92.69 84 GLU A C 1
ATOM 652 O O . GLU A 1 84 ? -5.996 -11.07 3.598 1 92.69 84 GLU A O 1
ATOM 657 N N . ARG A 1 85 ? -4.684 -10.039 5.102 1 85.12 85 ARG A N 1
ATOM 658 C CA . ARG A 1 85 ? -5.82 -9.812 5.988 1 85.12 85 ARG A CA 1
ATOM 659 C C . ARG A 1 85 ? -6.84 -8.875 5.352 1 85.12 85 ARG A C 1
ATOM 661 O O . ARG A 1 85 ? -8.047 -9.133 5.402 1 85.12 85 ARG A O 1
ATOM 668 N N . ASP A 1 86 ? -6.375 -7.781 4.879 1 86.19 86 ASP A N 1
ATOM 669 C CA . ASP A 1 86 ? -7.164 -6.84 4.09 1 86.19 86 ASP A CA 1
ATOM 670 C C . ASP A 1 86 ? -6.27 -6.016 3.164 1 86.19 86 ASP A C 1
ATOM 672 O O . ASP A 1 86 ? -5.043 -6.129 3.217 1 86.19 86 ASP A O 1
ATOM 676 N N . MET A 1 87 ? -6.957 -5.375 2.322 1 88.06 87 MET A N 1
ATOM 677 C CA . MET A 1 87 ? -6.203 -4.578 1.357 1 88.06 87 MET A CA 1
ATOM 678 C C . MET A 1 87 ? -6.242 -3.1 1.723 1 88.06 87 MET A C 1
ATOM 680 O O . MET A 1 87 ? -6.023 -2.238 0.869 1 88.06 87 MET A O 1
ATOM 684 N N . ASN A 1 88 ? -6.523 -2.895 2.98 1 88.12 88 ASN A N 1
ATOM 685 C CA . ASN A 1 88 ? -6.586 -1.508 3.432 1 88.12 88 ASN A CA 1
ATOM 686 C C . ASN A 1 88 ? -5.207 -0.985 3.826 1 88.12 88 ASN A C 1
ATOM 688 O O . ASN A 1 88 ? -4.426 -1.7 4.453 1 88.12 88 ASN A O 1
ATOM 692 N N . LEU A 1 89 ? -4.973 0.23 3.48 1 89 89 LEU A N 1
ATOM 693 C CA . LEU A 1 89 ? -3.701 0.854 3.828 1 89 89 LEU A CA 1
ATOM 694 C C . LEU A 1 89 ? -3.652 1.195 5.312 1 89 89 LEU A C 1
ATOM 696 O O . LEU A 1 89 ? -2.57 1.366 5.879 1 89 89 LEU A O 1
ATOM 700 N N . VAL A 1 90 ? -4.855 1.446 5.898 1 84.12 90 VAL A N 1
ATOM 701 C CA . VAL A 1 90 ? -4.949 1.785 7.316 1 84.12 90 VAL A CA 1
ATOM 702 C C . VAL A 1 90 ? -6.059 0.965 7.973 1 84.12 90 VAL A C 1
ATOM 704 O O . VAL A 1 90 ? -6.973 0.492 7.293 1 84.12 90 VAL A O 1
ATOM 707 N N . GLU A 1 91 ? -5.898 0.753 9.242 1 73.38 91 GLU A N 1
ATOM 708 C CA . GLU A 1 91 ? -6.879 -0.042 9.977 1 73.38 91 GLU A CA 1
ATOM 709 C C . GLU A 1 91 ? -8.195 0.719 10.141 1 73.38 91 GLU A C 1
ATOM 711 O O . GLU A 1 91 ? -9.258 0.111 10.242 1 73.38 91 GLU A O 1
ATOM 716 N N . CYS A 1 92 ? -8.117 1.988 10.195 1 62.97 92 CYS A N 1
ATOM 717 C CA . CYS A 1 92 ? -9.297 2.793 10.516 1 62.97 92 CYS A CA 1
ATOM 718 C C . CYS A 1 92 ? -10.336 2.703 9.398 1 62.97 92 CYS A C 1
ATOM 720 O O . CYS A 1 92 ? -11.484 3.09 9.594 1 62.97 92 CYS A O 1
ATOM 722 N N . THR A 1 93 ? -9.922 2.25 8.328 1 54.91 93 THR A N 1
ATOM 723 C CA . THR A 1 93 ? -10.852 2.176 7.203 1 54.91 93 THR A CA 1
ATOM 724 C C . THR A 1 93 ? -11.594 0.841 7.207 1 54.91 93 THR A C 1
ATOM 726 O O . THR A 1 93 ? -12.43 0.591 6.34 1 54.91 93 THR A O 1
ATOM 729 N N . ASN A 1 94 ? -11.156 -0.008 8.141 1 54.41 94 ASN A N 1
ATOM 730 C CA . ASN A 1 94 ? -11.844 -1.293 8.188 1 54.41 94 ASN A CA 1
ATOM 731 C C . ASN A 1 94 ? -13.273 -1.142 8.703 1 54.41 94 ASN A C 1
ATOM 733 O O . ASN A 1 94 ? -13.492 -0.743 9.852 1 54.41 94 ASN A O 1
ATOM 737 N N . LYS A 1 95 ? -14.242 -1.038 7.801 1 46.97 95 LYS A N 1
ATOM 738 C CA . LYS A 1 95 ? -15.648 -0.944 8.18 1 46.97 95 LYS A CA 1
ATOM 739 C C . LYS A 1 95 ? -16.016 -1.999 9.227 1 46.97 95 LYS A C 1
ATOM 741 O O . LYS A 1 95 ? -17 -1.861 9.938 1 46.97 95 LYS A O 1
ATOM 746 N N . ARG A 1 96 ? -15.617 -3.227 9.102 1 44.53 96 ARG A N 1
ATOM 747 C CA . ARG A 1 96 ? -16.109 -4.305 9.953 1 44.53 96 ARG A CA 1
ATOM 748 C C . ARG A 1 96 ? -15.703 -4.086 11.406 1 44.53 96 ARG A C 1
ATOM 750 O O . ARG A 1 96 ? -16.188 -4.789 12.305 1 44.53 96 ARG A O 1
ATOM 757 N N . LYS A 1 97 ? -14.453 -4.121 11.664 1 42.62 97 LYS A N 1
ATOM 758 C CA . LYS A 1 97 ? -14.164 -4.066 13.094 1 42.62 97 LYS A CA 1
ATOM 759 C C . LYS A 1 97 ? -14.82 -2.854 13.742 1 42.62 97 LYS A C 1
ATOM 761 O O . LYS A 1 97 ? -14.93 -1.794 13.117 1 42.62 97 LYS A O 1
ATOM 766 N N . LYS A 1 98 ? -15.477 -3.092 14.922 1 38.75 98 LYS A N 1
ATOM 767 C CA . LYS A 1 98 ? -16.031 -2.096 15.828 1 38.75 98 LYS A CA 1
ATOM 768 C C . LYS A 1 98 ? -15.281 -0.776 15.742 1 38.75 98 LYS A C 1
ATOM 770 O O . LYS A 1 98 ? -14.055 -0.768 15.602 1 38.75 98 LYS A O 1
ATOM 775 N N . LYS A 1 99 ? -15.883 0.298 15.469 1 42.09 99 LYS A N 1
ATOM 776 C CA . LYS A 1 99 ? -15.555 1.714 15.609 1 42.09 99 LYS A CA 1
ATOM 777 C C . LYS A 1 99 ? -14.445 1.917 16.641 1 42.09 99 LYS A C 1
ATOM 779 O O . LYS A 1 99 ? -14.688 1.862 17.844 1 42.09 99 LYS A O 1
ATOM 784 N N . VAL A 1 100 ? -13.5 1.013 16.562 1 42.03 100 VAL A N 1
ATOM 785 C CA . VAL A 1 100 ? -12.656 1.693 17.547 1 42.03 100 VAL A CA 1
ATOM 786 C C . VAL A 1 100 ? -12.898 3.199 17.469 1 42.03 100 VAL A C 1
ATOM 788 O O . VAL A 1 100 ? -12.945 3.779 16.391 1 42.03 100 VAL A O 1
ATOM 791 N N . GLU A 1 101 ? -13.547 3.723 18.328 1 43.53 101 GLU A N 1
ATOM 792 C CA . GLU A 1 101 ? -13.883 5.121 18.578 1 43.53 101 GLU A CA 1
ATOM 793 C C . GLU A 1 101 ? -12.781 6.051 18.062 1 43.53 101 GLU A C 1
ATOM 795 O O . GLU A 1 101 ? -11.758 6.23 18.734 1 43.53 101 GLU A O 1
ATOM 800 N N . CYS A 1 102 ? -12.367 5.785 16.891 1 53.59 102 CYS A N 1
ATOM 801 C CA . CYS A 1 102 ? -11.57 6.941 16.5 1 53.59 102 CYS A CA 1
ATOM 802 C C . CYS A 1 102 ? -12.344 8.234 16.703 1 53.59 102 CYS A C 1
ATOM 804 O O . CYS A 1 102 ? -13.492 8.352 16.281 1 53.59 102 CYS A O 1
ATOM 806 N N . GLY A 1 103 ? -11.977 8.781 17.719 1 51.47 103 GLY A N 1
ATOM 807 C CA . GLY A 1 103 ? -12.602 10.062 18.016 1 51.47 103 GLY A CA 1
ATOM 808 C C . GLY A 1 103 ? -12.805 10.93 16.797 1 51.47 103 GLY A C 1
ATOM 809 O O . GLY A 1 103 ? -13.531 11.93 16.844 1 51.47 103 GLY A O 1
ATOM 810 N N . PHE A 1 104 ? -12.078 10.523 15.695 1 55.44 104 PHE A N 1
ATOM 811 C CA . PHE A 1 104 ? -12.234 11.32 14.484 1 55.44 104 PHE A CA 1
ATOM 812 C C . PHE A 1 104 ? -13.062 10.57 13.445 1 55.44 104 PHE A C 1
ATOM 814 O O . PHE A 1 104 ? -13.086 10.953 12.273 1 55.44 104 PHE A O 1
ATOM 821 N N . ASP A 1 105 ? -13.75 9.508 13.859 1 54.06 105 ASP A N 1
ATOM 822 C CA . ASP A 1 105 ? -14.562 8.703 12.961 1 54.06 105 ASP A CA 1
ATOM 823 C C . ASP A 1 105 ? -15.648 9.539 12.297 1 54.06 105 ASP A C 1
ATOM 825 O O . ASP A 1 105 ? -16.375 10.281 12.969 1 54.06 105 ASP A O 1
ATOM 829 N N . GLY A 1 106 ? -15.68 9.57 11.031 1 54.62 106 GLY A N 1
ATOM 830 C CA . GLY A 1 106 ? -16.609 10.328 10.203 1 54.62 106 GLY A CA 1
ATOM 831 C C . GLY A 1 106 ? -16.141 11.742 9.922 1 54.62 106 GLY A C 1
ATOM 832 O O . GLY A 1 106 ? -16.734 12.445 9.102 1 54.62 106 GLY A O 1
ATOM 833 N N . THR A 1 107 ? -15.109 12.172 10.578 1 59.53 107 THR A N 1
ATOM 834 C CA . THR A 1 107 ? -14.648 13.539 10.398 1 59.53 107 THR A CA 1
ATOM 835 C C . THR A 1 107 ? -13.172 13.57 10.008 1 59.53 107 THR A C 1
ATOM 837 O O . THR A 1 107 ? -12.531 14.625 10.047 1 59.53 107 THR A O 1
ATOM 840 N N . CYS A 1 108 ? -12.742 12.383 9.656 1 78.69 108 CYS A N 1
ATOM 841 C CA . CYS A 1 108 ? -11.312 12.422 9.375 1 78.69 108 CYS A CA 1
ATOM 842 C C . CYS A 1 108 ? -11.055 12.531 7.879 1 78.69 108 CYS A C 1
ATOM 844 O O . CYS A 1 108 ? -11.367 11.617 7.117 1 78.69 108 CYS A O 1
ATOM 846 N N . VAL A 1 109 ? -10.625 13.672 7.414 1 86 109 VAL A N 1
ATOM 847 C CA . VAL A 1 109 ? -10.312 13.984 6.023 1 86 109 VAL A CA 1
ATOM 848 C C . VAL A 1 109 ? -9.281 12.992 5.484 1 86 109 VAL A C 1
ATOM 850 O O . VAL A 1 109 ? -9.336 12.602 4.316 1 86 109 VAL A O 1
ATOM 853 N N . THR A 1 110 ? -8.477 12.531 6.387 1 91.62 110 THR A N 1
ATOM 854 C CA . THR A 1 110 ? -7.41 11.648 5.93 1 91.62 110 THR A CA 1
ATOM 855 C C . THR A 1 110 ? -7.926 10.227 5.754 1 91.62 110 THR A C 1
ATOM 857 O O . THR A 1 110 ? -7.359 9.445 4.984 1 91.62 110 THR A O 1
ATOM 860 N N . GLN A 1 111 ? -8.945 9.867 6.457 1 88.12 111 GLN A N 1
ATOM 861 C CA . GLN A 1 111 ? -9.523 8.539 6.309 1 88.12 111 GLN A CA 1
ATOM 862 C C . GLN A 1 111 ? -10.016 8.312 4.883 1 88.12 111 GLN A C 1
ATOM 864 O O . GLN A 1 111 ? -9.797 7.238 4.309 1 88.12 111 GLN A O 1
ATOM 869 N N . GLU A 1 112 ? -10.758 9.328 4.426 1 87.5 112 GLU A N 1
ATOM 870 C CA . GLU A 1 112 ? -11.258 9.227 3.061 1 87.5 112 GLU A CA 1
ATOM 871 C C . GLU A 1 112 ? -10.109 9.07 2.062 1 87.5 112 GLU A C 1
ATOM 873 O O . GLU A 1 112 ? -10.227 8.328 1.084 1 87.5 112 GLU A O 1
ATOM 878 N N . LEU A 1 113 ? -9.109 9.75 2.318 1 93.12 113 LEU A N 1
ATOM 879 C CA . LEU A 1 113 ? -7.926 9.688 1.466 1 93.12 113 LEU A CA 1
ATOM 880 C C . LEU A 1 113 ? -7.348 8.281 1.444 1 93.12 113 LEU A C 1
ATOM 882 O O . LEU A 1 113 ? -7.039 7.746 0.376 1 93.12 113 LEU A O 1
ATOM 886 N N . TRP A 1 114 ? -7.223 7.676 2.582 1 92.81 114 TRP A N 1
ATOM 887 C CA . TRP A 1 114 ? -6.684 6.324 2.678 1 92.81 114 TRP A CA 1
ATOM 888 C C . TRP A 1 114 ? -7.609 5.32 1.996 1 92.81 114 TRP A C 1
ATOM 890 O O . TRP A 1 114 ? -7.145 4.387 1.34 1 92.81 114 TRP A O 1
ATOM 900 N N . CYS A 1 115 ? -8.898 5.535 2.18 1 91.12 115 CYS A N 1
ATOM 901 C CA . CYS A 1 115 ? -9.875 4.664 1.536 1 91.12 115 CYS A CA 1
ATOM 902 C C . CYS A 1 115 ? -9.742 4.723 0.019 1 91.12 115 CYS A C 1
ATOM 904 O O . CYS A 1 115 ? -9.734 3.688 -0.649 1 91.12 115 CYS A O 1
ATOM 906 N N . GLU A 1 116 ? -9.641 5.91 -0.448 1 93.56 116 GLU A N 1
ATOM 907 C CA . GLU A 1 116 ? -9.492 6.09 -1.889 1 93.56 116 GLU A CA 1
ATOM 908 C C . GLU A 1 116 ? -8.203 5.441 -2.395 1 93.56 116 GLU A C 1
ATOM 910 O O . GLU A 1 116 ? -8.203 4.789 -3.439 1 93.56 116 GLU A O 1
ATOM 915 N N . ALA A 1 117 ? -7.172 5.645 -1.739 1 94.81 117 ALA A N 1
ATOM 916 C CA . ALA A 1 117 ? -5.895 5.047 -2.119 1 94.81 117 ALA A CA 1
ATOM 917 C C . ALA A 1 117 ? -5.984 3.523 -2.141 1 94.81 117 ALA A C 1
ATOM 919 O O . ALA A 1 117 ? -5.512 2.881 -3.08 1 94.81 117 ALA A O 1
ATOM 920 N N . SER A 1 118 ? -6.59 2.947 -1.087 1 93.81 118 SER A N 1
ATOM 921 C CA . SER A 1 118 ? -6.785 1.502 -1.025 1 93.81 118 SER A CA 1
ATOM 922 C C . SER A 1 118 ? -7.605 1.005 -2.211 1 93.81 118 SER A C 1
ATOM 924 O O . SER A 1 118 ? -7.262 -0.005 -2.83 1 93.81 118 SER A O 1
ATOM 926 N N . SER A 1 119 ? -8.672 1.729 -2.469 1 94.56 119 SER A N 1
ATOM 927 C CA . SER A 1 119 ? -9.539 1.358 -3.58 1 94.56 119 SER A CA 1
ATOM 928 C C . SER A 1 119 ? -8.789 1.388 -4.906 1 94.56 119 SER A C 1
ATOM 930 O O . SER A 1 119 ? -8.992 0.52 -5.758 1 94.56 119 SER A O 1
ATOM 932 N N . ARG A 1 120 ? -7.992 2.33 -5.066 1 95.19 120 ARG A N 1
ATOM 933 C CA . ARG A 1 120 ? -7.211 2.439 -6.293 1 95.19 120 ARG A CA 1
ATOM 934 C C . ARG A 1 120 ? -6.246 1.266 -6.434 1 95.19 120 ARG A C 1
ATOM 936 O O . ARG A 1 120 ? -6.039 0.756 -7.535 1 95.19 120 ARG A O 1
ATOM 943 N N . LEU A 1 121 ? -5.664 0.859 -5.426 1 94.06 121 LEU A N 1
ATOM 944 C CA . LEU A 1 121 ? -4.766 -0.287 -5.441 1 94.06 121 LEU A CA 1
ATOM 945 C C . LEU A 1 121 ? -5.516 -1.563 -5.809 1 94.06 121 LEU A C 1
ATOM 947 O O . LEU A 1 121 ? -5.055 -2.338 -6.652 1 94.06 121 LEU A O 1
ATOM 951 N N . VAL A 1 122 ? -6.637 -1.703 -5.16 1 95.12 122 VAL A N 1
ATOM 952 C CA . VAL A 1 122 ? -7.453 -2.883 -5.438 1 95.12 122 VAL A CA 1
ATOM 953 C C . VAL A 1 122 ? -7.883 -2.881 -6.902 1 95.12 122 VAL A C 1
ATOM 955 O O . VAL A 1 122 ? -7.852 -3.92 -7.566 1 95.12 122 VAL A O 1
ATOM 958 N N . GLU A 1 123 ? -8.305 -1.713 -7.336 1 96.88 123 GLU A N 1
ATOM 959 C CA . GLU A 1 123 ? -8.703 -1.583 -8.734 1 96.88 123 GLU A CA 1
ATOM 960 C C . GLU A 1 123 ? -7.559 -1.966 -9.672 1 96.88 123 GLU A C 1
ATOM 962 O O . GLU A 1 123 ? -7.77 -2.674 -10.656 1 96.88 123 GLU A O 1
ATOM 967 N N . TYR A 1 124 ? -6.453 -1.521 -9.406 1 97.25 124 TYR A N 1
ATOM 968 C CA . TYR A 1 124 ? -5.281 -1.843 -10.211 1 97.25 124 TYR A CA 1
ATOM 969 C C . TYR A 1 124 ? -5.027 -3.344 -10.234 1 97.25 124 TYR A C 1
ATOM 971 O O . TYR A 1 124 ? -4.867 -3.941 -11.297 1 97.25 124 TYR A O 1
ATOM 979 N N . PHE A 1 125 ? -4.965 -4.016 -9.07 1 97.5 125 PHE A N 1
ATOM 980 C CA . PHE A 1 125 ? -4.676 -5.441 -8.961 1 97.5 125 PHE A CA 1
ATOM 981 C C . PHE A 1 125 ? -5.805 -6.27 -9.562 1 97.5 125 PHE A C 1
ATOM 983 O O . PHE A 1 125 ? -5.586 -7.402 -10 1 97.5 125 PHE A O 1
ATOM 990 N N . SER A 1 126 ? -7.043 -5.715 -9.562 1 98.19 126 SER A N 1
ATOM 991 C CA . SER A 1 126 ? -8.195 -6.414 -10.117 1 98.19 126 SER A CA 1
ATOM 992 C C . SER A 1 126 ? -8.164 -6.41 -11.641 1 98.19 126 SER A C 1
ATOM 994 O O . SER A 1 126 ? -8.867 -7.195 -12.281 1 98.19 126 SER A O 1
ATOM 996 N N . ALA A 1 127 ? -7.375 -5.551 -12.188 1 98.25 127 ALA A N 1
ATOM 997 C CA . ALA A 1 127 ? -7.324 -5.398 -13.641 1 98.25 127 ALA A CA 1
ATOM 998 C C . ALA A 1 127 ? -6.277 -6.328 -14.25 1 98.25 127 ALA A C 1
ATOM 1000 O O . ALA A 1 127 ? -6.199 -6.461 -15.469 1 98.25 127 ALA A O 1
ATOM 1001 N N . ILE A 1 128 ? -5.445 -6.941 -13.484 1 98.38 128 ILE A N 1
ATOM 1002 C CA . ILE A 1 128 ? -4.367 -7.801 -13.961 1 98.38 128 ILE A CA 1
ATOM 1003 C C . ILE A 1 128 ? -4.684 -9.258 -13.641 1 98.38 128 ILE A C 1
ATOM 1005 O O . ILE A 1 128 ? -4.902 -9.617 -12.477 1 98.38 128 ILE A O 1
ATOM 1009 N N . THR A 1 129 ? -4.691 -10.078 -14.625 1 98.56 129 THR A N 1
ATOM 1010 C CA . THR A 1 129 ? -4.965 -11.5 -14.438 1 98.56 129 THR A CA 1
ATOM 1011 C C . THR A 1 129 ? -3.668 -12.297 -14.352 1 98.56 129 THR A C 1
ATOM 1013 O O . THR A 1 129 ? -2.6 -11.789 -14.703 1 98.56 129 THR A O 1
ATOM 1016 N N . VAL A 1 130 ? -3.781 -13.516 -13.875 1 97.69 130 VAL A N 1
ATOM 1017 C CA . VAL A 1 130 ? -2.643 -14.43 -13.859 1 97.69 130 VAL A CA 1
ATOM 1018 C C . VAL A 1 130 ? -2.154 -14.672 -15.281 1 97.69 130 VAL A C 1
ATOM 1020 O O . VAL A 1 130 ? -0.952 -14.812 -15.523 1 97.69 130 VAL A O 1
ATOM 1023 N N . LYS A 1 131 ? -3.104 -14.703 -16.234 1 98.06 131 LYS A N 1
ATOM 1024 C CA . LYS A 1 131 ? -2.701 -14.812 -17.641 1 98.06 131 LYS A CA 1
ATOM 1025 C C . LYS A 1 131 ? -1.818 -13.641 -18.047 1 98.06 131 LYS A C 1
ATOM 1027 O O . LYS A 1 131 ? -0.827 -13.82 -18.75 1 98.06 131 LYS A O 1
ATOM 1032 N N . ASP A 1 132 ? -2.184 -12.445 -17.672 1 97.75 132 ASP A N 1
ATOM 1033 C CA . ASP A 1 132 ? -1.362 -11.266 -17.938 1 97.75 132 ASP A CA 1
ATOM 1034 C C . ASP A 1 132 ? 0.054 -11.445 -17.406 1 97.75 132 ASP A C 1
ATOM 1036 O O . ASP A 1 132 ? 1.027 -11.086 -18.062 1 97.75 132 ASP A O 1
ATOM 1040 N N . LEU A 1 133 ? 0.181 -11.969 -16.219 1 96.19 133 LEU A N 1
ATOM 1041 C CA . LEU A 1 133 ? 1.492 -12.219 -15.633 1 96.19 133 LEU A CA 1
ATOM 1042 C C . LEU A 1 133 ? 2.287 -13.219 -16.469 1 96.19 133 LEU A C 1
ATOM 1044 O O . LEU A 1 133 ? 3.492 -13.047 -16.656 1 96.19 133 LEU A O 1
ATOM 1048 N N . CYS A 1 134 ? 1.615 -14.25 -16.844 1 95.44 134 CYS A N 1
ATOM 1049 C CA . CYS A 1 134 ? 2.273 -15.234 -17.703 1 95.44 134 CYS A CA 1
ATOM 1050 C C . CYS A 1 134 ? 2.771 -14.594 -18.984 1 95.44 134 CYS A C 1
ATOM 1052 O O . CYS A 1 134 ? 3.877 -14.891 -19.453 1 95.44 134 CYS A O 1
ATOM 1054 N N . ASP A 1 135 ? 1.913 -13.758 -19.609 1 96.31 135 ASP A N 1
ATOM 1055 C CA . ASP A 1 135 ? 2.311 -13.055 -20.828 1 96.31 135 ASP A CA 1
ATOM 1056 C C . ASP A 1 135 ? 3.533 -12.172 -20.578 1 96.31 135 ASP A C 1
ATOM 1058 O O . ASP A 1 135 ? 4.441 -12.109 -21.422 1 96.31 135 ASP A O 1
ATOM 10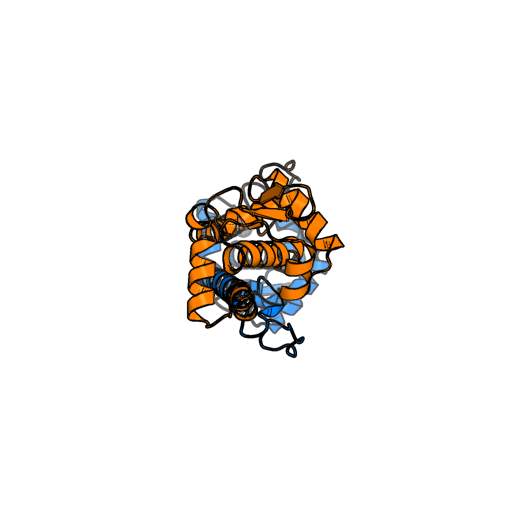62 N N . ARG A 1 136 ? 3.566 -11.562 -19.484 1 93.69 136 ARG A N 1
ATOM 1063 C CA . ARG A 1 136 ? 4.727 -10.766 -19.109 1 93.69 136 ARG A CA 1
ATOM 1064 C C . ARG A 1 136 ? 5.965 -11.641 -18.938 1 93.69 136 ARG A C 1
ATOM 1066 O O . ARG A 1 136 ? 7.055 -11.266 -19.391 1 93.69 136 ARG A O 1
ATOM 1073 N N . GLY A 1 137 ? 5.797 -12.727 -18.234 1 91.88 137 GLY A N 1
ATOM 1074 C CA . GLY A 1 137 ? 6.902 -13.664 -18.094 1 91.88 137 GLY A CA 1
ATOM 1075 C C . GLY A 1 137 ? 7.477 -14.117 -19.422 1 91.88 137 GLY A C 1
ATOM 1076 O O . GLY A 1 137 ? 8.695 -14.203 -19.578 1 91.88 137 GLY A O 1
ATOM 1077 N N . GLN A 1 138 ? 6.586 -14.375 -20.328 1 92.44 138 GLN A N 1
ATOM 1078 C CA . GLN A 1 138 ? 7.02 -14.773 -21.656 1 92.44 138 GLN A CA 1
ATOM 1079 C C . GLN A 1 138 ? 7.801 -13.656 -22.344 1 92.44 138 GLN A C 1
ATOM 1081 O O . GLN A 1 138 ? 8.852 -13.898 -22.938 1 92.44 138 GLN A O 1
ATOM 1086 N N . SER A 1 139 ? 7.312 -12.484 -22.203 1 91.94 139 SER A N 1
ATOM 1087 C CA . SER A 1 139 ? 7.961 -11.328 -22.812 1 91.94 139 SER A CA 1
ATOM 1088 C C . SER A 1 139 ? 9.336 -11.07 -22.188 1 91.94 139 SER A C 1
ATOM 1090 O O . SER A 1 139 ? 10.242 -10.578 -22.859 1 91.94 139 SER A O 1
ATOM 1092 N N . MET A 1 140 ? 9.5 -11.422 -20.953 1 88.62 140 MET A N 1
ATOM 1093 C CA . MET A 1 140 ? 10.758 -11.234 -20.234 1 88.62 140 MET A CA 1
ATOM 1094 C C . MET A 1 140 ? 11.742 -12.352 -20.562 1 88.62 140 MET A C 1
ATOM 1096 O O . MET A 1 140 ? 12.906 -12.297 -20.156 1 88.62 140 MET A O 1
ATOM 1100 N N . GLY A 1 141 ? 11.273 -13.367 -21.219 1 86.56 141 GLY A N 1
ATOM 1101 C CA . GLY A 1 141 ? 12.133 -14.469 -21.625 1 86.56 141 GLY A CA 1
ATOM 1102 C C . GLY A 1 141 ? 12.305 -15.531 -20.547 1 86.56 141 GLY A C 1
ATOM 1103 O O . GLY A 1 141 ? 13.297 -16.25 -20.531 1 86.56 141 GLY A O 1
ATOM 1104 N N . ILE A 1 142 ? 11.367 -15.57 -19.641 1 85.56 142 ILE A N 1
ATOM 1105 C CA . ILE A 1 142 ? 11.445 -16.594 -18.594 1 85.56 142 ILE A CA 1
ATOM 1106 C C . ILE A 1 142 ? 11.219 -17.969 -19.203 1 85.56 142 ILE A C 1
ATOM 1108 O O . ILE A 1 142 ? 10.258 -18.172 -19.953 1 85.56 142 ILE A O 1
ATOM 1112 N N . LYS A 1 143 ? 12.109 -18.906 -18.875 1 83.06 143 LYS A N 1
ATOM 1113 C CA . LYS A 1 143 ? 12.008 -20.25 -19.438 1 83.06 143 LYS A CA 1
ATOM 1114 C C . LYS A 1 143 ? 10.984 -21.078 -18.688 1 83.06 143 LYS A C 1
ATOM 1116 O O . LYS A 1 143 ? 10.891 -21.016 -17.469 1 83.06 143 LYS A O 1
ATOM 1121 N N . ARG A 1 144 ? 10.195 -21.875 -19.531 1 84.25 144 ARG A N 1
ATOM 1122 C CA . ARG A 1 144 ? 9.25 -22.812 -18.938 1 84.25 144 ARG A CA 1
ATOM 1123 C C . ARG A 1 144 ? 9.922 -24.156 -18.672 1 84.25 144 ARG A C 1
ATOM 1125 O O . ARG A 1 144 ? 10.766 -24.609 -19.453 1 84.25 144 ARG A O 1
ATOM 1132 N N . GLU A 1 145 ? 9.852 -24.672 -17.516 1 72 145 GLU A N 1
ATOM 1133 C CA . GLU A 1 145 ? 10.406 -26 -17.266 1 72 145 GLU A CA 1
ATOM 1134 C C . GLU A 1 145 ? 9.695 -27.062 -18.094 1 72 145 GLU A C 1
ATOM 1136 O O . GLU A 1 145 ? 10.312 -28.031 -18.531 1 72 145 GLU A O 1
ATOM 1141 N N . GLN A 1 146 ? 8.391 -27.234 -18.141 1 57.69 146 GLN A N 1
ATOM 1142 C CA . GLN A 1 146 ? 7.812 -28.297 -18.938 1 57.69 146 GLN A CA 1
ATOM 1143 C C . GLN A 1 146 ? 8.422 -28.328 -20.344 1 57.69 146 GLN A C 1
ATOM 1145 O O . GLN A 1 146 ? 8.461 -29.391 -20.984 1 57.69 146 GLN A O 1
ATOM 1150 N N . ASP A 1 147 ? 8.859 -27.312 -20.859 1 51.69 147 ASP A N 1
ATOM 1151 C CA . ASP A 1 147 ? 9.555 -27.422 -22.141 1 51.69 147 ASP A CA 1
ATOM 1152 C C . ASP A 1 147 ? 10.766 -28.328 -22.031 1 51.69 147 ASP A C 1
ATOM 1154 O O . ASP A 1 147 ? 11.156 -28.984 -23 1 51.69 147 ASP A O 1
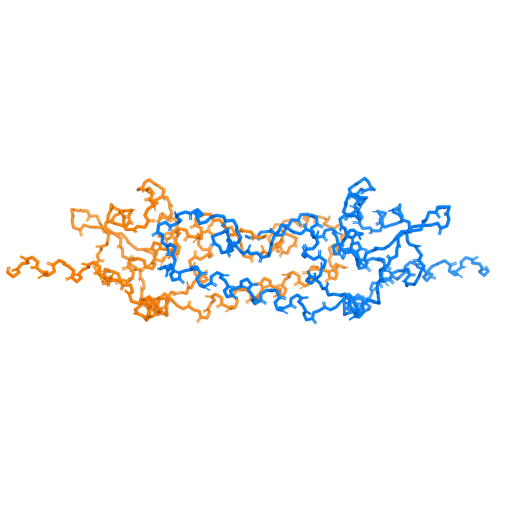ATOM 1158 N N . HIS A 1 148 ? 11.344 -28.391 -20.844 1 47.38 148 HIS A N 1
ATOM 1159 C CA . HIS A 1 148 ? 12.5 -29.266 -20.75 1 47.38 148 HIS A CA 1
ATOM 1160 C C . HIS A 1 148 ? 12.062 -30.719 -20.578 1 47.38 148 HIS A C 1
ATOM 1162 O O . HIS A 1 148 ? 12.898 -31.641 -20.609 1 47.38 148 HIS A O 1
ATOM 1168 N N . ARG A 1 149 ? 10.898 -31.094 -20.125 1 45.44 149 ARG A N 1
ATOM 1169 C CA . ARG A 1 149 ? 10.586 -32.5 -20.016 1 45.44 149 ARG A CA 1
ATOM 1170 C C . ARG A 1 149 ? 10.539 -33.156 -21.391 1 45.44 149 ARG A C 1
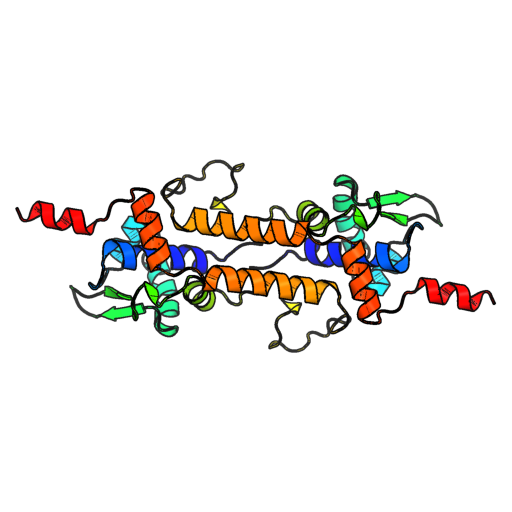ATOM 1172 O O . ARG A 1 149 ? 10.734 -34.375 -21.516 1 45.44 149 ARG A O 1
ATOM 1179 N N . PHE A 1 150 ? 10.055 -32.469 -22.312 1 40.81 150 PHE A N 1
ATOM 1180 C CA . PHE A 1 150 ? 9.977 -33.188 -23.562 1 40.81 150 PHE A CA 1
ATOM 1181 C C . PHE A 1 150 ? 11.367 -33.438 -24.141 1 40.81 150 PHE A C 1
ATOM 1183 O O . PHE A 1 150 ? 11.516 -34.031 -25.219 1 40.81 150 PHE A O 1
ATOM 1190 N N . MET A 1 151 ? 12.367 -32.688 -23.578 1 39.53 151 MET A N 1
ATOM 1191 C CA . MET A 1 151 ? 13.594 -33 -24.312 1 39.53 151 MET A CA 1
ATOM 1192 C C . MET A 1 151 ? 14.055 -34.438 -24.047 1 39.53 151 MET A C 1
ATOM 1194 O O . MET A 1 151 ? 14.961 -34.938 -24.719 1 39.53 151 MET A O 1
ATOM 1198 N N . TYR A 1 152 ? 13.781 -34.875 -22.828 1 39.62 152 TYR A N 1
ATOM 1199 C CA . TYR A 1 152 ? 14.477 -36.125 -22.609 1 39.62 152 TYR A CA 1
ATOM 1200 C C . TYR A 1 152 ? 13.805 -37.25 -23.391 1 39.62 152 TYR A C 1
ATOM 1202 O O . TYR A 1 152 ? 14.336 -38.375 -23.453 1 39.62 152 TYR A O 1
ATOM 1210 N N . PHE A 1 153 ? 12.461 -37.156 -23.578 1 37.69 153 PHE A N 1
ATOM 1211 C CA . PHE A 1 153 ? 12.016 -38.438 -24.141 1 37.69 153 PHE A CA 1
ATOM 1212 C C . PHE A 1 153 ? 12.391 -38.531 -25.609 1 37.69 153 PHE A C 1
ATOM 1214 O O . PHE A 1 153 ? 12.047 -39.5 -26.281 1 37.69 153 PHE A O 1
ATOM 1221 N N . ILE A 1 154 ? 13.148 -37.531 -26.172 1 31.89 154 ILE A N 1
ATOM 1222 C CA . ILE A 1 154 ? 13.516 -38 -27.516 1 31.89 154 ILE A CA 1
ATOM 1223 C C . ILE A 1 154 ? 14.672 -38.969 -27.422 1 31.89 154 ILE A C 1
ATOM 1225 O O . ILE A 1 154 ? 15.531 -38.875 -26.547 1 31.89 154 ILE A O 1
ATOM 1229 N N . MET B 1 1 ? -1.253 -4.586 3.963 1 64.38 1 MET B N 1
ATOM 1230 C CA . MET B 1 1 ? -0.386 -3.445 3.684 1 64.38 1 MET B CA 1
ATOM 1231 C C . MET B 1 1 ? -0.744 -2.26 4.578 1 64.38 1 MET B C 1
ATOM 1233 O O . MET B 1 1 ? -1.903 -1.846 4.629 1 64.38 1 MET B O 1
ATOM 1237 N N . LYS B 1 2 ? 0.142 -1.854 5.59 1 82.12 2 LYS B N 1
ATOM 1238 C CA . LYS B 1 2 ? -0.335 -0.805 6.488 1 82.12 2 LYS B CA 1
ATOM 1239 C C . LYS B 1 2 ? 0.666 0.344 6.57 1 82.12 2 LYS B C 1
ATOM 1241 O O . LYS B 1 2 ? 1.877 0.119 6.602 1 82.12 2 LYS B O 1
ATOM 1246 N N . LEU B 1 3 ? 0.133 1.519 6.418 1 90.31 3 LEU B N 1
ATOM 1247 C CA . LEU B 1 3 ? 0.909 2.723 6.695 1 90.31 3 LEU B CA 1
ATOM 1248 C C . LEU B 1 3 ? 1.315 2.781 8.164 1 90.31 3 LEU B C 1
ATOM 1250 O O . LEU B 1 3 ? 0.577 2.316 9.039 1 90.31 3 LEU B O 1
ATOM 1254 N N . SER B 1 4 ? 2.5 3.35 8.359 1 91.62 4 SER B N 1
ATOM 1255 C CA . SER B 1 4 ? 2.955 3.492 9.734 1 91.62 4 SER B CA 1
ATOM 1256 C C . SER B 1 4 ? 2.09 4.484 10.508 1 91.62 4 SER B C 1
ATOM 1258 O O . SER B 1 4 ? 1.409 5.32 9.906 1 91.62 4 SER B O 1
ATOM 1260 N N . THR B 1 5 ? 2.135 4.398 11.789 1 90.94 5 THR B N 1
ATOM 1261 C CA . THR B 1 5 ? 1.443 5.363 12.641 1 90.94 5 THR B CA 1
ATOM 1262 C C . THR B 1 5 ? 2.029 6.762 12.461 1 90.94 5 THR B C 1
ATOM 1264 O O . THR B 1 5 ? 1.3 7.754 12.492 1 90.94 5 THR B O 1
ATOM 1267 N N . LYS B 1 6 ? 3.328 6.773 12.219 1 94.25 6 LYS B N 1
ATOM 1268 C CA . LYS B 1 6 ? 3.994 8.055 12.016 1 94.25 6 LYS B CA 1
ATOM 1269 C C . LYS B 1 6 ? 3.439 8.773 10.789 1 94.25 6 LYS B C 1
ATOM 1271 O O . LYS B 1 6 ? 3.219 9.984 10.82 1 94.25 6 LYS B O 1
ATOM 1276 N N . SER B 1 7 ? 3.242 8.008 9.766 1 94.5 7 SER B N 1
ATOM 1277 C CA . SER B 1 7 ? 2.707 8.602 8.547 1 94.5 7 SER B CA 1
ATOM 1278 C C . SER B 1 7 ? 1.268 9.062 8.742 1 94.5 7 SER B C 1
ATOM 1280 O O . SER B 1 7 ? 0.898 10.164 8.32 1 94.5 7 SER B O 1
ATOM 1282 N N . ARG B 1 8 ? 0.477 8.266 9.391 1 92.94 8 ARG B N 1
ATOM 1283 C CA . ARG B 1 8 ? -0.931 8.586 9.609 1 92.94 8 ARG B CA 1
ATOM 1284 C C . ARG B 1 8 ? -1.086 9.805 10.508 1 92.94 8 ARG B C 1
ATOM 1286 O O . ARG B 1 8 ? -1.793 10.75 10.156 1 92.94 8 ARG B O 1
ATOM 1293 N N . TYR B 1 9 ? -0.417 9.789 11.586 1 94.69 9 TYR B N 1
ATOM 1294 C CA . TYR B 1 9 ? -0.491 10.898 12.531 1 94.69 9 TYR B CA 1
ATOM 1295 C C . TYR B 1 9 ? 0.154 12.148 11.945 1 94.69 9 TYR B C 1
ATOM 1297 O O . TYR B 1 9 ? -0.324 13.266 12.172 1 94.69 9 TYR B O 1
ATOM 1305 N N . GLY B 1 10 ? 1.236 11.93 11.242 1 96.75 10 GLY B N 1
ATOM 1306 C CA . GLY B 1 10 ? 1.901 13.055 10.602 1 96.75 10 GLY B CA 1
ATOM 1307 C C . GLY B 1 10 ? 1.001 13.82 9.648 1 96.75 10 GLY B C 1
ATOM 1308 O O . GLY B 1 10 ? 0.933 15.047 9.703 1 96.75 10 GLY B O 1
ATOM 1309 N N . LEU B 1 11 ? 0.312 13.07 8.875 1 96.81 11 LEU B N 1
ATOM 1310 C CA . LEU B 1 11 ? -0.566 13.727 7.914 1 96.81 11 LEU B CA 1
ATOM 1311 C C . LEU B 1 11 ? -1.723 14.43 8.625 1 96.81 11 LEU B C 1
ATOM 1313 O O . LEU B 1 11 ? -2.104 15.539 8.25 1 96.81 11 LEU B O 1
ATOM 1317 N N . ARG B 1 12 ? -2.256 13.836 9.609 1 94.81 12 ARG B N 1
ATOM 1318 C CA . ARG B 1 12 ? -3.314 14.461 10.398 1 94.81 12 ARG B CA 1
ATOM 1319 C C . ARG B 1 12 ? -2.826 15.758 11.031 1 94.81 12 ARG B C 1
ATOM 1321 O O . ARG B 1 12 ? -3.551 16.75 11.062 1 94.81 12 ARG B O 1
ATOM 1328 N N . ALA B 1 13 ? -1.65 15.703 11.547 1 95.62 13 ALA B N 1
ATOM 1329 C CA . ALA B 1 13 ? -1.077 16.875 12.195 1 95.62 13 ALA B CA 1
ATOM 1330 C C . ALA B 1 13 ? -0.84 18 11.195 1 95.62 13 ALA B C 1
ATOM 1332 O O . ALA B 1 13 ? -1.119 19.172 11.477 1 95.62 13 ALA B O 1
ATOM 1333 N N . ILE B 1 14 ? -0.323 17.672 10.031 1 97.12 14 ILE B N 1
ATOM 1334 C CA . ILE B 1 14 ? -0.067 18.656 8.992 1 97.12 14 ILE B CA 1
ATOM 1335 C C . ILE B 1 14 ? -1.385 19.281 8.539 1 97.12 14 ILE B C 1
ATOM 1337 O O . ILE B 1 14 ? -1.473 20.5 8.359 1 97.12 14 ILE B O 1
ATOM 1341 N N . PHE B 1 15 ? -2.373 18.469 8.406 1 95.75 15 PHE B N 1
ATOM 1342 C CA . PHE B 1 15 ? -3.705 18.969 8.094 1 95.75 15 PHE B CA 1
ATOM 1343 C C . PHE B 1 15 ? -4.184 19.938 9.18 1 95.75 15 PHE B C 1
ATOM 1345 O O . PHE B 1 15 ? -4.684 21.016 8.875 1 95.75 15 PHE B O 1
ATOM 1352 N N . ASP B 1 16 ? -4.051 19.516 10.367 1 94.94 16 ASP B N 1
ATOM 1353 C CA . ASP B 1 16 ? -4.488 20.312 11.508 1 94.94 16 ASP B CA 1
ATOM 1354 C C . ASP B 1 16 ? -3.855 21.703 11.477 1 94.94 16 ASP B C 1
ATOM 1356 O O . ASP B 1 16 ? -4.555 22.703 11.594 1 94.94 16 ASP B O 1
ATOM 1360 N N . ILE B 1 17 ? -2.594 21.75 11.297 1 95.69 17 ILE B N 1
ATOM 1361 C CA . ILE B 1 17 ? -1.854 23 11.273 1 95.69 17 ILE B CA 1
ATOM 1362 C C . ILE B 1 17 ? -2.354 23.875 10.125 1 95.69 17 ILE B C 1
ATOM 1364 O O . ILE B 1 17 ? -2.648 25.062 10.312 1 95.69 17 ILE B O 1
ATOM 1368 N N . ALA B 1 18 ? -2.463 23.281 8.969 1 96 18 ALA B N 1
ATOM 1369 C CA . ALA B 1 18 ? -2.887 24.031 7.785 1 96 18 ALA B CA 1
ATOM 1370 C C . ALA B 1 18 ? -4.316 24.531 7.938 1 96 18 ALA B C 1
ATOM 1372 O O . ALA B 1 18 ? -4.637 25.656 7.52 1 96 18 ALA B O 1
ATOM 1373 N N . TYR B 1 19 ? -5.125 23.703 8.523 1 94.31 19 TYR B N 1
ATOM 1374 C CA . TYR B 1 19 ? -6.559 23.953 8.57 1 94.31 19 TYR B CA 1
ATOM 1375 C C . TYR B 1 19 ? -6.898 24.969 9.641 1 94.31 19 TYR B C 1
ATOM 1377 O O . TYR B 1 19 ? -7.797 25.797 9.461 1 94.31 19 TYR B O 1
ATOM 1385 N N . ASN B 1 20 ? -6.219 24.953 10.75 1 92.06 20 ASN B N 1
ATOM 1386 C CA . ASN B 1 20 ? -6.633 25.734 11.906 1 92.06 20 ASN B CA 1
ATOM 1387 C C . ASN B 1 20 ? -5.754 26.969 12.102 1 92.06 20 ASN B C 1
ATOM 1389 O O . ASN B 1 20 ? -6.168 27.938 12.742 1 92.06 20 ASN B O 1
ATOM 1393 N N . SER B 1 21 ? -4.504 26.938 11.625 1 83.75 21 SER B N 1
ATOM 1394 C CA . SER B 1 21 ? -3.582 27.969 12.078 1 83.75 21 SER B CA 1
ATOM 1395 C C . SER B 1 21 ? -3.201 28.922 10.945 1 83.75 21 SER B C 1
ATOM 1397 O O . SER B 1 21 ? -2.637 29.984 11.18 1 83.75 21 SER B O 1
ATOM 1399 N N . GLY B 1 22 ? -3.584 28.484 9.703 1 77.56 22 GLY B N 1
ATOM 1400 C CA . GLY B 1 22 ? -3.164 29.328 8.594 1 77.56 22 GLY B CA 1
ATOM 1401 C C . GLY B 1 22 ? -1.669 29.578 8.57 1 77.56 22 GLY B C 1
ATOM 1402 O O . GLY B 1 22 ? -0.878 28.641 8.484 1 77.56 22 GLY B O 1
ATOM 1403 N N . ASN B 1 23 ? -1.281 30.891 8.828 1 79.38 23 ASN B N 1
ATOM 1404 C CA . ASN B 1 23 ? 0.131 31.266 8.789 1 79.38 23 ASN B CA 1
ATOM 1405 C C . ASN B 1 23 ? 0.698 31.438 10.195 1 79.38 23 ASN B C 1
ATOM 1407 O O . ASN B 1 23 ? 1.88 31.75 10.359 1 79.38 23 ASN B O 1
ATOM 1411 N N . LEU B 1 24 ? -0.065 31.203 11.219 1 86.69 24 LEU B N 1
ATOM 1412 C CA . LEU B 1 24 ? 0.38 31.359 12.594 1 86.69 24 LEU B CA 1
ATOM 1413 C C . LEU B 1 24 ? 0.928 30.047 13.141 1 86.69 24 LEU B C 1
ATOM 1415 O O . LEU B 1 24 ? 0.485 28.969 12.742 1 86.69 24 LEU B O 1
ATOM 1419 N N . PRO B 1 25 ? 1.861 30.188 14.023 1 93.62 25 PRO B N 1
ATOM 1420 C CA . PRO B 1 25 ? 2.396 28.969 14.641 1 93.62 25 PRO B CA 1
ATOM 1421 C C . PRO B 1 25 ? 1.356 28.219 15.477 1 93.62 25 PRO B C 1
ATOM 1423 O O . PRO B 1 25 ? 0.526 28.844 16.141 1 93.62 25 PRO B O 1
ATOM 1426 N N . SER B 1 26 ? 1.341 26.938 15.344 1 94.69 26 SER B N 1
ATOM 1427 C CA . SER B 1 26 ? 0.498 26.078 16.172 1 94.69 26 SER B CA 1
ATOM 1428 C C . SER B 1 26 ? 1.307 25.422 17.266 1 94.69 26 SER B C 1
ATOM 1430 O O . SER B 1 26 ? 2.391 24.891 17.016 1 94.69 26 SER B O 1
ATOM 1432 N N . GLN B 1 27 ? 0.756 25.453 18.469 1 94.5 27 GLN B N 1
ATOM 1433 C CA . GLN B 1 27 ? 1.437 24.812 19.594 1 94.5 27 GLN B CA 1
ATOM 1434 C C . GLN B 1 27 ? 1.177 23.312 19.609 1 94.5 27 GLN B C 1
ATOM 1436 O O . GLN B 1 27 ? 0.065 22.859 19.328 1 94.5 27 GLN B O 1
ATOM 1441 N N . VAL B 1 28 ? 2.205 22.578 19.984 1 95.38 28 VAL B N 1
ATOM 1442 C CA . VAL B 1 28 ? 2.139 21.109 20.047 1 95.38 28 VAL B CA 1
ATOM 1443 C C . VAL B 1 28 ? 0.957 20.688 20.922 1 95.38 28 VAL B C 1
ATOM 1445 O O . VAL B 1 28 ? 0.229 19.766 20.578 1 95.38 28 VAL B O 1
ATOM 1448 N N . GLN B 1 29 ? 0.763 21.469 22.031 1 94.62 29 GLN B N 1
ATOM 1449 C CA . GLN B 1 29 ? -0.306 21.125 22.969 1 94.62 29 GLN B CA 1
ATOM 1450 C C . GLN B 1 29 ? -1.675 21.25 22.297 1 94.62 29 GLN B C 1
ATOM 1452 O O . GLN B 1 29 ? -2.568 20.438 22.547 1 94.62 29 GLN B O 1
ATOM 1457 N N . ASP B 1 30 ? -1.846 22.25 21.531 1 93.44 30 ASP B N 1
ATOM 1458 C CA . ASP B 1 30 ? -3.119 22.453 20.844 1 93.44 30 ASP B CA 1
ATOM 1459 C C . ASP B 1 30 ? -3.375 21.344 19.828 1 93.44 30 ASP B C 1
ATOM 1461 O O . ASP B 1 30 ? -4.48 20.812 19.75 1 93.44 30 ASP B O 1
ATOM 1465 N N . ILE B 1 31 ? -2.408 21.016 19.016 1 94.06 31 ILE B N 1
ATOM 1466 C CA . ILE B 1 31 ? -2.525 19.969 18.016 1 94.06 31 ILE B CA 1
ATOM 1467 C C . ILE B 1 31 ? -2.789 18.625 18.703 1 94.06 31 ILE B C 1
ATOM 1469 O O . ILE B 1 31 ? -3.635 17.859 18.25 1 94.06 31 ILE B O 1
ATOM 1473 N N . SER B 1 32 ? -2.025 18.391 19.734 1 95.56 32 SER B N 1
ATOM 1474 C CA . SER B 1 32 ? -2.207 17.172 20.531 1 95.56 32 SER B CA 1
ATOM 1475 C C . SER B 1 32 ? -3.654 17.031 20.984 1 95.56 32 SER B C 1
ATOM 1477 O O . SER B 1 32 ? -4.254 15.969 20.828 1 95.56 32 SER B O 1
ATOM 1479 N N . ARG B 1 33 ? -4.219 18.031 21.531 1 92.19 33 ARG B N 1
ATOM 1480 C CA . ARG B 1 33 ? -5.594 18.031 22.016 1 92.19 33 ARG B CA 1
ATOM 1481 C C . ARG B 1 33 ? -6.578 17.781 20.875 1 92.19 33 ARG B C 1
ATOM 1483 O O . ARG B 1 33 ? -7.48 16.953 21 1 92.19 33 ARG B O 1
ATOM 1490 N N . ARG B 1 34 ? -6.406 18.453 19.766 1 89 34 ARG B N 1
ATOM 1491 C CA . ARG B 1 34 ? -7.344 18.375 18.641 1 89 34 ARG B CA 1
ATOM 1492 C C . ARG B 1 34 ? -7.281 17.016 17.969 1 89 34 ARG B C 1
ATOM 1494 O O . ARG B 1 34 ? -8.305 16.484 17.531 1 89 34 ARG B O 1
ATOM 1501 N N . GLN B 1 35 ? -6.059 16.391 17.906 1 90.38 35 GLN B N 1
ATOM 1502 C CA . GLN B 1 35 ? -5.871 15.203 17.078 1 90.38 35 GLN B CA 1
ATOM 1503 C C . GLN B 1 35 ? -5.719 13.945 17.922 1 90.38 35 GLN B C 1
ATOM 1505 O O . GLN B 1 35 ? -5.699 12.836 17.391 1 90.38 35 GLN B O 1
ATOM 1510 N N . GLY B 1 36 ? -5.621 14.078 19.219 1 91.44 36 GLY B N 1
ATOM 1511 C CA . GLY B 1 36 ? -5.504 12.93 20.094 1 91.44 36 GLY B CA 1
ATOM 1512 C C . GLY B 1 36 ? -4.184 12.203 19.953 1 91.44 36 GLY B C 1
ATOM 1513 O O . GLY B 1 36 ? -4.141 10.969 19.984 1 91.44 36 GLY B O 1
ATOM 1514 N N . ILE B 1 37 ? -3.158 12.938 19.688 1 94.19 37 ILE B N 1
ATOM 1515 C CA . ILE B 1 37 ? -1.803 12.406 19.609 1 94.19 37 ILE B CA 1
ATOM 1516 C C . ILE B 1 37 ? -0.955 12.977 20.75 1 94.19 37 ILE B C 1
ATOM 1518 O O . ILE B 1 37 ? -0.962 14.18 21 1 94.19 37 ILE B O 1
ATOM 1522 N N . SER B 1 38 ? -0.274 12.148 21.406 1 96.94 38 SER B N 1
ATOM 1523 C CA . SER B 1 38 ? 0.507 12.617 22.531 1 96.94 38 SER B CA 1
ATOM 1524 C C . SER B 1 38 ? 1.52 13.68 22.109 1 96.94 38 SER B C 1
ATOM 1526 O O . SER B 1 38 ? 2.111 13.578 21.031 1 96.94 38 SER B O 1
ATOM 1528 N N . PRO B 1 39 ? 1.753 14.672 23 1 97.25 39 PRO B N 1
ATOM 1529 C CA . PRO B 1 39 ? 2.744 15.703 22.672 1 97.25 39 PRO B CA 1
ATOM 1530 C C . PRO B 1 39 ? 4.125 15.117 22.375 1 97.25 39 PRO B C 1
ATOM 1532 O O . PRO B 1 39 ? 4.805 15.57 21.453 1 97.25 39 PRO B O 1
ATOM 1535 N N . ARG B 1 40 ? 4.488 14.188 23.141 1 97.5 40 ARG B N 1
ATOM 1536 C CA . ARG B 1 40 ? 5.793 13.562 22.953 1 97.5 40 ARG B CA 1
ATOM 1537 C C . ARG B 1 40 ? 5.914 12.938 21.562 1 97.5 40 ARG B C 1
ATOM 1539 O O . ARG B 1 40 ? 6.926 13.109 20.891 1 97.5 40 ARG B O 1
ATOM 1546 N N . TYR B 1 41 ? 4.977 12.227 21.188 1 97.38 41 TYR B N 1
ATOM 1547 C CA . TYR B 1 41 ? 4.992 11.57 19.891 1 97.38 41 TYR B CA 1
ATOM 1548 C C . TYR B 1 41 ? 4.934 12.594 18.75 1 97.38 41 TYR B C 1
ATOM 1550 O O . TYR B 1 41 ? 5.625 12.453 17.75 1 97.38 41 TYR B O 1
ATOM 1558 N N . LEU B 1 42 ? 4.098 13.641 18.922 1 97.69 42 LEU B N 1
ATOM 1559 C CA . LEU B 1 42 ? 4.016 14.711 17.938 1 97.69 42 LEU B CA 1
ATOM 1560 C C . LEU B 1 42 ? 5.379 15.352 17.719 1 97.69 42 LEU B C 1
ATOM 1562 O O . LEU B 1 42 ? 5.766 15.625 16.594 1 97.69 42 LEU B O 1
ATOM 1566 N N . GLU B 1 43 ? 6 15.57 18.797 1 97.25 43 GLU B N 1
ATOM 1567 C CA . GLU B 1 43 ? 7.32 16.188 18.703 1 97.25 43 GLU B CA 1
ATOM 1568 C C . GLU B 1 43 ? 8.266 15.305 17.875 1 97.25 43 GLU B C 1
ATOM 1570 O O . GLU B 1 43 ? 9.047 15.812 17.062 1 97.25 43 GLU B O 1
ATOM 1575 N N . GLN B 1 44 ? 8.211 14.078 18.094 1 97.56 44 GLN B N 1
ATOM 1576 C CA . GLN B 1 44 ? 9.031 13.141 17.328 1 97.56 44 GLN B CA 1
ATOM 1577 C C . GLN B 1 44 ? 8.695 13.203 15.844 1 97.56 44 GLN B C 1
ATOM 1579 O O . GLN B 1 44 ? 9.594 13.25 15 1 97.56 44 GLN B O 1
ATOM 1584 N N . ILE B 1 45 ? 7.461 13.18 15.562 1 98.06 45 ILE B N 1
ATOM 1585 C CA . ILE B 1 45 ? 6.992 13.242 14.18 1 98.06 45 ILE B CA 1
ATOM 1586 C C . ILE B 1 45 ? 7.426 14.57 13.555 1 98.06 45 ILE B C 1
ATOM 1588 O O . ILE B 1 45 ? 7.895 14.594 12.414 1 98.06 45 ILE B O 1
ATOM 1592 N N . PHE B 1 46 ? 7.301 15.664 14.32 1 98 46 PHE B N 1
ATOM 1593 C CA . PHE B 1 46 ? 7.582 17 13.812 1 98 46 PHE B CA 1
ATOM 1594 C C . PHE B 1 46 ? 9.07 17.172 13.531 1 98 46 PHE B C 1
ATOM 1596 O O . PHE B 1 46 ? 9.453 17.891 12.602 1 98 46 PHE B O 1
ATOM 1603 N N . GLN B 1 47 ? 9.883 16.531 14.32 1 97.19 47 GLN B N 1
ATOM 1604 C CA . GLN B 1 47 ? 11.312 16.578 14.039 1 97.19 47 GLN B CA 1
ATOM 1605 C C . GLN B 1 47 ? 11.625 16.078 12.633 1 97.19 47 GLN B C 1
ATOM 1607 O O . GLN B 1 47 ? 12.383 16.703 11.891 1 97.19 47 GLN B O 1
ATOM 1612 N N . GLY B 1 48 ? 11.023 14.969 12.297 1 96.88 48 GLY B N 1
ATOM 1613 C CA . GLY B 1 48 ? 11.203 14.43 10.961 1 96.88 48 GLY B CA 1
ATOM 1614 C C . GLY B 1 48 ? 10.648 15.336 9.875 1 96.88 48 GLY B C 1
ATOM 1615 O O . GLY B 1 48 ? 11.281 15.516 8.828 1 96.88 48 GLY B O 1
ATOM 1616 N N . LEU B 1 49 ? 9.539 15.867 10.133 1 98.38 49 LEU B N 1
ATOM 1617 C CA . LEU B 1 49 ? 8.883 16.734 9.156 1 98.38 49 LEU B CA 1
ATOM 1618 C C . LEU B 1 49 ? 9.656 18.047 8.992 1 98.38 49 LEU B C 1
ATOM 1620 O O . LEU B 1 49 ? 9.695 18.609 7.895 1 98.38 49 LEU B O 1
ATOM 1624 N N . LYS B 1 50 ? 10.266 18.547 10.07 1 97.69 50 LYS B N 1
ATOM 1625 C CA . LYS B 1 50 ? 11.125 19.719 10 1 97.69 50 LYS B CA 1
ATOM 1626 C C . LYS B 1 50 ? 12.359 19.453 9.148 1 97.69 50 LYS B C 1
ATOM 1628 O O . LYS B 1 50 ? 12.727 20.266 8.289 1 97.69 50 LYS B O 1
ATOM 1633 N N . ARG B 1 51 ? 12.938 18.359 9.383 1 97.38 51 ARG B N 1
ATOM 1634 C CA . ARG B 1 51 ? 14.117 17.969 8.617 1 97.38 51 ARG B CA 1
ATOM 1635 C C . ARG B 1 51 ? 13.805 17.875 7.129 1 97.38 51 ARG B C 1
ATOM 1637 O O . ARG B 1 51 ? 14.641 18.188 6.285 1 97.38 51 ARG B O 1
ATOM 1644 N N . ALA B 1 52 ? 12.625 17.453 6.844 1 97.56 52 ALA B N 1
ATOM 1645 C CA . ALA B 1 52 ? 12.203 17.281 5.461 1 97.56 52 ALA B CA 1
ATOM 1646 C C . ALA B 1 52 ? 11.773 18.609 4.84 1 97.56 52 ALA B C 1
ATOM 1648 O O . ALA B 1 52 ? 11.398 18.656 3.668 1 97.56 52 ALA B O 1
ATOM 1649 N N . GLY B 1 53 ? 11.758 19.656 5.609 1 97.69 53 GLY B N 1
ATOM 1650 C CA . GLY B 1 53 ? 11.422 20.984 5.102 1 97.69 53 GLY B CA 1
ATOM 1651 C C . GLY B 1 53 ? 9.93 21.203 4.961 1 97.69 53 GLY B C 1
ATOM 1652 O O . GLY B 1 53 ? 9.5 22.062 4.188 1 97.69 53 GLY B O 1
ATOM 1653 N N . ILE B 1 54 ? 9.141 20.469 5.676 1 98.06 54 ILE B N 1
ATOM 1654 C CA . ILE B 1 54 ? 7.684 20.578 5.609 1 98.06 54 ILE B CA 1
ATOM 1655 C C . ILE B 1 54 ? 7.195 21.531 6.707 1 98.06 54 ILE B C 1
ATOM 1657 O O . ILE B 1 54 ? 6.27 22.312 6.488 1 98.06 54 ILE B O 1
ATOM 1661 N N . LEU B 1 55 ? 7.875 21.469 7.859 1 97.88 55 LEU B N 1
ATOM 1662 C CA . LEU B 1 55 ? 7.547 22.328 8.992 1 97.88 55 LEU B CA 1
ATOM 1663 C C . LEU B 1 55 ? 8.719 23.234 9.336 1 97.88 55 LEU B C 1
ATOM 1665 O O . LEU B 1 55 ? 9.867 22.938 9.008 1 97.88 55 LEU B O 1
ATOM 1669 N N . LYS B 1 56 ? 8.406 24.281 9.906 1 96.75 56 LYS B N 1
ATOM 1670 C CA . LYS B 1 56 ? 9.359 25.141 10.617 1 96.75 56 LYS B CA 1
ATOM 1671 C C . LYS B 1 56 ? 8.875 25.422 12.031 1 96.75 56 LYS B C 1
ATOM 1673 O O . LYS B 1 56 ? 7.691 25.281 12.336 1 96.75 56 LYS B O 1
ATOM 1678 N N . SER B 1 57 ? 9.773 25.797 12.859 1 95.12 57 SER B N 1
ATOM 1679 C CA . SER B 1 57 ? 9.414 26.047 14.25 1 95.12 57 SER B CA 1
ATOM 1680 C C . SER B 1 57 ? 9.875 27.438 14.688 1 95.12 57 SER B C 1
ATOM 1682 O O . SER B 1 57 ? 10.836 27.984 14.141 1 95.12 57 SER B O 1
ATOM 1684 N N . LYS B 1 58 ? 9.117 28.016 15.5 1 92.12 58 LYS B N 1
ATOM 1685 C CA . LYS B 1 58 ? 9.445 29.266 16.172 1 92.12 58 LYS B CA 1
ATOM 1686 C C . LYS B 1 58 ? 9.477 29.078 17.688 1 92.12 58 LYS B C 1
ATOM 1688 O O . LYS B 1 58 ? 8.547 28.531 18.281 1 92.12 58 LYS B O 1
ATOM 1693 N N . ARG B 1 59 ? 10.57 29.531 18.219 1 89.94 59 ARG B N 1
ATOM 1694 C CA . ARG B 1 59 ? 10.727 29.375 19.656 1 89.94 59 ARG B CA 1
ATOM 1695 C C . ARG B 1 59 ? 10 30.469 20.422 1 89.94 59 ARG B C 1
ATOM 1697 O O . ARG B 1 59 ? 9.672 31.516 19.844 1 89.94 59 ARG B O 1
ATOM 1704 N N . GLY B 1 60 ? 9.648 30.266 21.734 1 86.44 60 GLY B N 1
ATOM 1705 C CA . GLY B 1 60 ? 9.055 31.281 22.609 1 86.44 60 GLY B CA 1
ATOM 1706 C C . GLY B 1 60 ? 7.605 31 22.938 1 86.44 60 GLY B C 1
ATOM 1707 O O . GLY B 1 60 ? 7.004 30.078 22.391 1 86.44 60 GLY B O 1
ATOM 1708 N N . PRO B 1 61 ? 6.992 31.734 23.797 1 83.5 61 PRO B N 1
ATOM 1709 C CA . PRO B 1 61 ? 5.629 31.531 24.281 1 83.5 61 PRO B CA 1
ATOM 1710 C C . PRO B 1 61 ? 4.59 31.594 23.156 1 83.5 61 PRO B C 1
ATOM 1712 O O . PRO B 1 61 ? 3.559 30.922 23.234 1 83.5 61 PRO B O 1
ATOM 1715 N N . GLN B 1 62 ? 4.887 32.438 22.156 1 85.25 62 GLN B N 1
ATOM 1716 C CA . GLN B 1 62 ? 3.963 32.5 21.016 1 85.25 62 GLN B CA 1
ATOM 1717 C C . GLN B 1 62 ? 4.488 31.719 19.828 1 85.25 62 GLN B C 1
ATOM 1719 O O . GLN B 1 62 ? 4.066 31.938 18.688 1 85.25 62 GLN B O 1
ATOM 1724 N N . GLY B 1 63 ? 5.41 30.859 20.25 1 92.38 63 GLY B N 1
ATOM 1725 C CA . GLY B 1 63 ? 5.988 30.047 19.188 1 92.38 63 GLY B CA 1
ATOM 1726 C C . GLY B 1 63 ? 5.184 28.797 18.875 1 92.38 63 GLY B C 1
ATOM 1727 O O . GLY B 1 63 ? 3.994 28.734 19.203 1 92.38 63 GLY B O 1
ATOM 1728 N N . GLY B 1 64 ? 5.812 27.906 18.078 1 94.94 64 GLY B N 1
ATOM 1729 C CA . GLY B 1 64 ? 5.164 26.688 17.625 1 94.94 64 GLY B CA 1
ATOM 1730 C C . GLY B 1 64 ? 5.609 26.266 16.234 1 94.94 64 GLY B C 1
ATOM 1731 O O . GLY B 1 64 ? 6.742 26.547 15.828 1 94.94 64 GLY B O 1
ATOM 1732 N N . TYR B 1 65 ? 4.746 25.531 15.703 1 96.44 65 TYR B N 1
ATOM 1733 C CA . TYR B 1 65 ? 5.074 24.984 14.398 1 96.44 65 TYR B CA 1
ATOM 1734 C C . TYR B 1 65 ? 4.191 25.594 13.312 1 96.44 65 TYR B C 1
ATOM 1736 O O . TYR B 1 65 ? 3.012 25.859 13.547 1 96.44 65 TYR B O 1
ATOM 1744 N N . CYS B 1 66 ? 4.793 25.828 12.234 1 96.12 66 CYS B N 1
ATOM 1745 C CA . CYS B 1 66 ? 4.055 26.266 11.062 1 96.12 66 CYS B CA 1
ATOM 1746 C C . CYS B 1 66 ? 4.523 25.531 9.812 1 96.12 66 CYS B C 1
ATOM 1748 O O . CYS B 1 66 ? 5.594 24.922 9.812 1 96.12 66 CYS B O 1
ATOM 1750 N N . LEU B 1 67 ? 3.711 25.547 8.812 1 97.25 67 LEU B N 1
ATOM 1751 C CA . LEU B 1 67 ? 4.148 24.984 7.543 1 97.25 67 LEU B CA 1
ATOM 1752 C C . LEU B 1 67 ? 5.316 25.781 6.965 1 97.25 67 LEU B C 1
ATOM 1754 O O . LEU B 1 67 ? 5.336 27.016 7.043 1 97.25 67 LEU B O 1
ATOM 1758 N N . ALA B 1 68 ? 6.27 25.141 6.391 1 96.88 68 ALA B N 1
ATOM 1759 C CA . ALA B 1 68 ? 7.445 25.797 5.82 1 96.88 68 ALA B CA 1
ATOM 1760 C C . ALA B 1 68 ? 7.137 26.359 4.434 1 96.88 68 ALA B C 1
ATOM 1762 O O . ALA B 1 68 ? 7.887 27.188 3.914 1 96.88 68 ALA B O 1
ATOM 1763 N N . LYS B 1 69 ? 6.098 25.828 3.787 1 96 69 LYS B N 1
ATOM 1764 C CA . LYS B 1 69 ? 5.598 26.234 2.48 1 96 69 LYS B CA 1
ATOM 1765 C C . LYS B 1 69 ? 4.078 26.391 2.496 1 96 69 LYS B C 1
ATOM 1767 O O . LYS B 1 69 ? 3.424 26 3.469 1 96 69 LYS B O 1
ATOM 1772 N N . LYS B 1 70 ? 3.609 27 1.426 1 97.31 70 LYS B N 1
ATOM 1773 C CA . LYS B 1 70 ? 2.156 27.094 1.312 1 97.31 70 LYS B CA 1
ATOM 1774 C C . LYS B 1 70 ? 1.518 25.719 1.219 1 97.31 70 LYS B C 1
ATOM 1776 O O . LYS B 1 70 ? 2.102 24.797 0.645 1 97.31 70 LYS B O 1
ATOM 1781 N N . PRO B 1 71 ? 0.293 25.578 1.767 1 97.81 71 PRO B N 1
ATOM 1782 C CA . PRO B 1 71 ? -0.383 24.266 1.738 1 97.81 71 PRO B CA 1
ATOM 1783 C C . PRO B 1 71 ? -0.514 23.703 0.326 1 97.81 71 PRO B C 1
ATOM 1785 O O . PRO B 1 71 ? -0.507 22.484 0.143 1 97.81 71 PRO B O 1
ATOM 1788 N N . GLU B 1 72 ? -0.658 24.578 -0.709 1 98 72 GLU B N 1
ATOM 1789 C CA . GLU B 1 72 ? -0.85 24.125 -2.084 1 98 72 GLU B CA 1
ATOM 1790 C C . GLU B 1 72 ? 0.452 23.594 -2.678 1 98 72 GLU B C 1
ATOM 1792 O O . GLU B 1 72 ? 0.444 22.953 -3.729 1 98 72 GLU B O 1
ATOM 1797 N N . GLU B 1 73 ? 1.574 23.828 -1.963 1 98.12 73 GLU B N 1
ATOM 1798 C CA . GLU B 1 73 ? 2.887 23.406 -2.438 1 98.12 73 GLU B CA 1
ATOM 1799 C C . GLU B 1 73 ? 3.332 22.125 -1.739 1 98.12 73 GLU B C 1
ATOM 1801 O O . GLU B 1 73 ? 4.395 21.578 -2.045 1 98.12 73 GLU B O 1
ATOM 1806 N N . ILE B 1 74 ? 2.645 21.656 -0.75 1 98.31 74 ILE B N 1
ATOM 1807 C CA . ILE B 1 74 ? 2.949 20.438 -0.004 1 98.31 74 ILE B CA 1
ATOM 1808 C C . ILE B 1 74 ? 1.964 19.328 -0.389 1 98.31 74 ILE B C 1
ATOM 1810 O O . ILE B 1 74 ? 0.751 19.5 -0.235 1 98.31 74 ILE B O 1
ATOM 1814 N N . THR B 1 75 ? 2.48 18.25 -0.866 1 98.69 75 THR B N 1
ATOM 1815 C CA . THR B 1 75 ? 1.613 17.141 -1.239 1 98.69 75 THR B CA 1
ATOM 1816 C C . THR B 1 75 ? 1.553 16.109 -0.121 1 98.69 75 THR B C 1
ATOM 1818 O O . THR B 1 75 ? 2.387 16.109 0.787 1 98.69 75 THR B O 1
ATOM 1821 N N . VAL B 1 76 ? 0.563 15.258 -0.217 1 98.31 76 VAL B N 1
ATOM 1822 C CA . VAL B 1 76 ? 0.463 14.133 0.709 1 98.31 76 VAL B CA 1
ATOM 1823 C C . VAL B 1 76 ? 1.706 13.25 0.593 1 98.31 76 VAL B C 1
ATOM 1825 O O . VAL B 1 76 ? 2.223 12.766 1.6 1 98.31 76 VAL B O 1
ATOM 1828 N N . ALA B 1 77 ? 2.203 13.086 -0.637 1 97.81 77 ALA B N 1
ATOM 1829 C CA . ALA B 1 77 ? 3.408 12.289 -0.857 1 97.81 77 ALA B CA 1
ATOM 1830 C C . ALA B 1 77 ? 4.598 12.875 -0.097 1 97.81 77 ALA B C 1
ATOM 1832 O O . ALA B 1 77 ? 5.402 12.133 0.473 1 97.81 77 ALA B O 1
ATOM 1833 N N . ASP B 1 78 ? 4.691 14.188 -0.101 1 97.94 78 ASP B N 1
ATOM 1834 C CA . ASP B 1 78 ? 5.773 14.836 0.636 1 97.94 78 ASP B CA 1
ATOM 1835 C C . ASP B 1 78 ? 5.766 14.422 2.104 1 97.94 78 ASP B C 1
ATOM 1837 O O . ASP B 1 78 ? 6.812 14.094 2.666 1 97.94 78 ASP B O 1
ATOM 1841 N N . VAL B 1 79 ? 4.613 14.43 2.691 1 98.25 79 VAL B N 1
ATOM 1842 C CA . VAL B 1 79 ? 4.465 14.117 4.109 1 98.25 79 VAL B CA 1
ATOM 1843 C C . VAL B 1 79 ? 4.785 12.641 4.344 1 98.25 79 VAL B C 1
ATOM 1845 O O . VAL B 1 79 ? 5.508 12.297 5.281 1 98.25 79 VAL B O 1
ATOM 1848 N N . LEU B 1 80 ? 4.273 11.781 3.496 1 96.88 80 LEU B N 1
ATOM 1849 C CA . LEU B 1 80 ? 4.484 10.344 3.652 1 96.88 80 LEU B CA 1
ATOM 1850 C C . LEU B 1 80 ? 5.953 9.984 3.461 1 96.88 80 LEU B C 1
ATOM 1852 O O . LEU B 1 80 ? 6.496 9.164 4.203 1 96.88 80 LEU B O 1
ATOM 1856 N N . LEU B 1 81 ? 6.605 10.602 2.488 1 95.5 81 LEU B N 1
ATOM 1857 C CA . LEU B 1 81 ? 8.016 10.328 2.234 1 95.5 81 LEU B CA 1
ATOM 1858 C C . LEU B 1 81 ? 8.875 10.758 3.416 1 95.5 81 LEU B C 1
ATOM 1860 O O . LEU B 1 81 ? 9.93 10.172 3.672 1 95.5 81 LEU B O 1
ATOM 1864 N N . ALA B 1 82 ? 8.398 11.695 4.109 1 96.94 82 ALA B N 1
ATOM 1865 C CA . ALA B 1 82 ? 9.133 12.195 5.27 1 96.94 82 ALA B CA 1
ATOM 1866 C C . ALA B 1 82 ? 8.906 11.305 6.488 1 96.94 82 ALA B C 1
ATOM 1868 O O . ALA B 1 82 ? 9.68 11.336 7.445 1 96.94 82 ALA B O 1
ATOM 1869 N N . THR B 1 83 ? 7.859 10.57 6.488 1 96.06 83 THR B N 1
ATOM 1870 C CA . THR B 1 83 ? 7.473 9.844 7.695 1 96.06 83 THR B CA 1
ATOM 1871 C C . THR B 1 83 ? 7.57 8.336 7.48 1 96.06 83 THR B C 1
ATOM 1873 O O . THR B 1 83 ? 7.547 7.57 8.445 1 96.06 83 THR B O 1
ATOM 1876 N N . GLU B 1 84 ? 7.574 7.855 6.211 1 92.81 84 GLU B N 1
ATOM 1877 C CA . GLU B 1 84 ? 7.754 6.445 5.875 1 92.81 84 GLU B CA 1
ATOM 1878 C C . GLU B 1 84 ? 9.203 6.148 5.492 1 92.81 84 GLU B C 1
ATOM 1880 O O . GLU B 1 84 ? 9.898 7.02 4.965 1 92.81 84 GLU B O 1
ATOM 1885 N N . ARG B 1 85 ? 9.594 4.938 5.738 1 85.44 85 ARG B N 1
ATOM 1886 C CA . ARG B 1 85 ? 10.914 4.535 5.262 1 85.44 85 ARG B CA 1
ATOM 1887 C C . ARG B 1 85 ? 10.977 4.59 3.738 1 85.44 85 ARG B C 1
ATOM 1889 O O . ARG B 1 85 ? 11.961 5.086 3.174 1 85.44 85 ARG B O 1
ATOM 1896 N N . ASP B 1 86 ? 10.031 4.004 3.113 1 86.44 86 ASP B N 1
ATOM 1897 C CA . ASP B 1 86 ? 9.836 4.09 1.669 1 86.44 86 ASP B CA 1
ATOM 1898 C C . ASP B 1 86 ? 8.375 3.867 1.297 1 86.44 86 ASP B C 1
ATOM 1900 O O . ASP B 1 86 ? 7.547 3.564 2.16 1 86.44 86 ASP B O 1
ATOM 1904 N N . MET B 1 87 ? 8.164 4.16 0.095 1 88.38 87 MET B N 1
ATOM 1905 C CA . MET B 1 87 ? 6.781 4.016 -0.363 1 88.38 87 MET B CA 1
ATOM 1906 C C . MET B 1 87 ? 6.617 2.752 -1.202 1 88.38 87 MET B C 1
ATOM 1908 O O . MET B 1 87 ? 5.672 2.643 -1.985 1 88.38 87 MET B O 1
ATOM 1912 N N . ASN B 1 88 ? 7.555 1.877 -0.984 1 88.12 88 ASN B N 1
ATOM 1913 C CA . ASN B 1 88 ? 7.484 0.631 -1.74 1 88.12 88 ASN B CA 1
ATOM 1914 C C . ASN B 1 88 ? 6.578 -0.388 -1.059 1 88.12 88 ASN B C 1
ATOM 1916 O O . ASN B 1 88 ? 6.609 -0.536 0.164 1 88.12 88 ASN B O 1
ATOM 1920 N N . LEU B 1 89 ? 5.84 -1.078 -1.869 1 89.06 89 LEU B N 1
ATOM 1921 C CA . LEU B 1 89 ? 4.949 -2.105 -1.34 1 89.06 89 LEU B CA 1
ATOM 1922 C C . LEU B 1 89 ? 5.734 -3.336 -0.903 1 89.06 89 LEU B C 1
ATOM 1924 O O . LEU B 1 89 ? 5.246 -4.141 -0.106 1 89.06 89 LEU B O 1
ATOM 1928 N N . VAL B 1 90 ? 6.898 -3.561 -1.55 1 84.38 90 VAL B N 1
ATOM 1929 C CA . VAL B 1 90 ? 7.746 -4.703 -1.226 1 84.38 90 VAL B CA 1
ATOM 1930 C C . VAL B 1 90 ? 9.195 -4.246 -1.104 1 84.38 90 VAL B C 1
ATOM 1932 O O . VAL B 1 90 ? 9.578 -3.205 -1.645 1 84.38 90 VAL B O 1
ATOM 1935 N N . GLU B 1 91 ? 9.953 -4.992 -0.343 1 73.62 91 GLU B N 1
ATOM 1936 C CA . GLU B 1 91 ? 11.352 -4.637 -0.129 1 73.62 91 GLU B CA 1
ATOM 1937 C C . GLU B 1 91 ? 12.188 -4.906 -1.379 1 73.62 91 GLU B C 1
ATOM 1939 O O . GLU B 1 91 ? 13.203 -4.246 -1.604 1 73.62 91 GLU B O 1
ATOM 1944 N N . CYS B 1 92 ? 11.773 -5.844 -2.135 1 63.44 92 CYS B N 1
ATOM 1945 C CA . CYS B 1 92 ? 12.594 -6.277 -3.266 1 63.44 92 CYS B CA 1
ATOM 1946 C C . CYS B 1 92 ? 12.68 -5.188 -4.324 1 63.44 92 CYS B C 1
ATOM 1948 O O . CYS B 1 92 ? 13.523 -5.254 -5.219 1 63.44 92 CYS B O 1
ATOM 1950 N N . THR B 1 93 ? 11.859 -4.254 -4.207 1 56 93 THR B N 1
ATOM 1951 C CA . THR B 1 93 ? 11.867 -3.193 -5.207 1 56 93 THR B CA 1
ATOM 1952 C C . THR B 1 93 ? 12.789 -2.057 -4.785 1 56 93 THR B C 1
ATOM 1954 O O . THR B 1 93 ? 12.945 -1.071 -5.512 1 56 93 THR B O 1
ATOM 1957 N N . ASN B 1 94 ? 13.297 -2.189 -3.527 1 55.22 94 ASN B N 1
ATOM 1958 C CA . ASN B 1 94 ? 14.188 -1.127 -3.076 1 55.22 94 ASN B CA 1
ATOM 1959 C C . ASN B 1 94 ? 15.516 -1.152 -3.828 1 55.22 94 ASN B C 1
ATOM 1961 O O . ASN B 1 94 ? 16.281 -2.119 -3.727 1 55.22 94 ASN B O 1
ATOM 1965 N N . LYS B 1 95 ? 15.656 -0.318 -4.863 1 47.62 95 LYS B N 1
ATOM 1966 C CA . LYS B 1 95 ? 16.906 -0.208 -5.613 1 47.62 95 LYS B CA 1
ATOM 1967 C C . LYS B 1 95 ? 18.094 -0.054 -4.672 1 47.62 95 LYS B C 1
ATOM 1969 O O . LYS B 1 95 ? 19.234 -0.356 -5.047 1 47.62 95 LYS B O 1
ATOM 1974 N N . ARG B 1 96 ? 18.062 0.756 -3.631 1 45.28 96 ARG B N 1
ATOM 1975 C CA . ARG B 1 96 ? 19.234 1.092 -2.83 1 45.28 96 ARG B CA 1
ATOM 1976 C C . ARG B 1 96 ? 19.75 -0.13 -2.08 1 45.28 96 ARG B C 1
ATOM 1978 O O . ARG B 1 96 ? 20.844 -0.091 -1.493 1 45.28 96 ARG B O 1
ATOM 1985 N N . LYS B 1 97 ? 18.938 -0.709 -1.303 1 43.72 97 LYS B N 1
ATOM 1986 C CA . LYS B 1 97 ? 19.562 -1.79 -0.55 1 43.72 97 LYS B CA 1
ATOM 1987 C C . LYS B 1 97 ? 20.156 -2.84 -1.485 1 43.72 97 LYS B C 1
ATOM 1989 O O . LYS B 1 97 ? 19.594 -3.119 -2.547 1 43.72 97 LYS B O 1
ATOM 1994 N N . LYS B 1 98 ? 21.391 -3.268 -1.152 1 38.91 98 LYS B N 1
ATOM 1995 C CA . LYS B 1 98 ? 22.141 -4.371 -1.751 1 38.91 98 LYS B CA 1
ATOM 1996 C C . LYS B 1 98 ? 21.203 -5.484 -2.207 1 38.91 98 LYS B C 1
ATOM 1998 O O . LYS B 1 98 ? 20.234 -5.809 -1.52 1 38.91 98 LYS B O 1
ATOM 2003 N N . LYS B 1 99 ? 21.266 -5.781 -3.398 1 42.78 99 LYS B N 1
ATOM 2004 C CA . LYS B 1 99 ? 20.766 -6.977 -4.078 1 42.78 99 LYS B CA 1
ATOM 2005 C C . LYS B 1 99 ? 20.516 -8.109 -3.088 1 42.78 99 LYS B C 1
ATOM 2007 O O . LYS B 1 99 ? 21.469 -8.781 -2.654 1 42.78 99 LYS B O 1
ATOM 20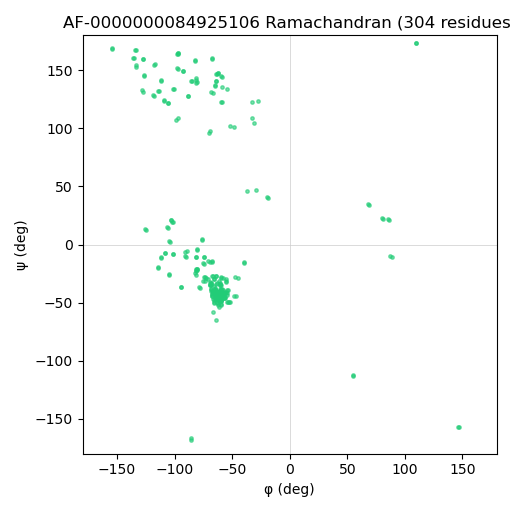12 N N . VAL B 1 100 ? 20 -7.801 -1.946 1 43.88 100 VAL B N 1
ATOM 2013 C CA . VAL B 1 100 ? 19.781 -9.172 -1.5 1 43.88 100 VAL B CA 1
ATOM 2014 C C . VAL B 1 100 ? 19.469 -10.062 -2.701 1 43.88 100 VAL B C 1
ATOM 2016 O O . VAL B 1 100 ? 18.703 -9.68 -3.582 1 43.88 100 VAL B O 1
ATOM 2019 N N . GLU B 1 101 ? 20.281 -10.875 -3.076 1 43.22 101 GLU B N 1
ATOM 2020 C CA . GLU B 1 101 ? 20.281 -11.875 -4.137 1 43.22 101 GLU B CA 1
ATOM 2021 C C . GLU B 1 101 ? 18.906 -12.516 -4.289 1 43.22 101 GLU B C 1
ATOM 2023 O O . GLU B 1 101 ? 18.531 -13.414 -3.525 1 43.22 101 GLU B O 1
ATOM 2028 N N . CYS B 1 102 ? 17.891 -11.695 -4.305 1 53.25 102 CYS B N 1
ATOM 2029 C CA . CYS B 1 102 ? 16.734 -12.469 -4.75 1 53.25 102 CYS B CA 1
ATOM 2030 C C . CYS B 1 102 ? 17.078 -13.281 -6 1 53.25 102 CYS B C 1
ATOM 2032 O O . CYS B 1 102 ? 17.625 -12.742 -6.957 1 53.25 102 CYS B O 1
ATOM 2034 N N . GLY B 1 103 ? 17.297 -14.445 -5.719 1 51.59 103 GLY B N 1
ATOM 2035 C CA . GLY B 1 103 ? 17.594 -15.344 -6.824 1 51.59 103 GLY B CA 1
ATOM 2036 C C . GLY B 1 103 ? 16.75 -15.086 -8.055 1 51.59 103 GLY B C 1
ATOM 2037 O O . GLY B 1 103 ? 17.031 -15.602 -9.133 1 51.59 103 GLY B O 1
ATOM 2038 N N . PHE B 1 104 ? 15.625 -14.289 -7.801 1 56.12 104 PHE B N 1
ATOM 2039 C CA . PHE B 1 104 ? 14.766 -14 -8.938 1 56.12 104 PHE B CA 1
ATOM 2040 C C . PHE B 1 104 ? 14.945 -12.555 -9.406 1 56.12 104 PHE B C 1
ATOM 2042 O O . PHE B 1 104 ? 14.133 -12.039 -10.172 1 56.12 104 PHE B O 1
ATOM 2049 N N . ASP B 1 105 ? 16.016 -11.898 -8.945 1 54.56 105 ASP B N 1
ATOM 2050 C CA . ASP B 1 105 ? 16.281 -10.516 -9.312 1 54.56 105 ASP B CA 1
ATOM 2051 C C . ASP B 1 105 ? 16.422 -10.367 -10.828 1 54.56 105 ASP B C 1
ATOM 2053 O O . ASP B 1 105 ? 17.156 -11.141 -11.461 1 54.56 105 ASP B O 1
ATOM 2057 N N . GLY B 1 106 ? 15.641 -9.555 -11.422 1 54.62 106 GLY B N 1
ATOM 2058 C CA . GLY B 1 106 ? 15.602 -9.289 -12.852 1 54.62 106 GLY B CA 1
ATOM 2059 C C . GLY B 1 106 ? 14.672 -10.227 -13.602 1 54.62 106 GLY B C 1
ATOM 2060 O O . GLY B 1 106 ? 14.398 -10.023 -14.789 1 54.62 106 GLY B O 1
ATOM 2061 N N . THR B 1 107 ? 14.211 -11.25 -12.945 1 59.72 107 THR B N 1
ATOM 2062 C CA . THR B 1 107 ? 13.367 -12.227 -13.633 1 59.72 107 THR B CA 1
ATOM 2063 C C . THR B 1 107 ? 12.039 -12.406 -12.906 1 59.72 107 THR B C 1
ATOM 2065 O O . THR B 1 107 ? 11.289 -13.344 -13.195 1 59.72 107 THR B O 1
ATOM 2068 N N . CYS B 1 108 ? 11.852 -11.469 -12.008 1 78.88 108 CYS B N 1
ATOM 2069 C CA . CYS B 1 108 ? 10.617 -11.711 -11.273 1 78.88 108 CYS B CA 1
ATOM 2070 C C . CYS B 1 108 ? 9.469 -10.891 -11.852 1 78.88 108 CYS B C 1
ATOM 2072 O O . CYS B 1 108 ? 9.492 -9.656 -11.797 1 78.88 108 CYS B O 1
ATOM 2074 N N . VAL B 1 109 ? 8.547 -11.5 -12.5 1 86 109 VAL B N 1
ATOM 2075 C CA . VAL B 1 109 ? 7.379 -10.898 -13.141 1 86 109 VAL B CA 1
ATOM 2076 C C . VAL B 1 109 ? 6.566 -10.125 -12.102 1 86 109 VAL B C 1
ATOM 2078 O O . VAL B 1 109 ? 5.977 -9.094 -12.414 1 86 109 VAL B O 1
ATOM 2081 N N . THR B 1 110 ? 6.668 -10.602 -10.898 1 91.75 110 THR B N 1
ATOM 2082 C CA . THR B 1 110 ? 5.848 -9.969 -9.875 1 91.75 110 THR B CA 1
ATOM 2083 C C . THR B 1 110 ? 6.52 -8.703 -9.344 1 91.75 110 THR B C 1
ATOM 2085 O O . THR B 1 110 ? 5.848 -7.816 -8.812 1 91.75 110 THR B O 1
ATOM 2088 N N . GLN B 1 111 ? 7.801 -8.617 -9.445 1 88.12 111 GLN B N 1
ATOM 2089 C CA . GLN B 1 111 ? 8.508 -7.422 -9 1 88.12 111 GLN B CA 1
ATOM 2090 C C . GLN B 1 111 ? 8.031 -6.184 -9.75 1 88.12 111 GLN B C 1
ATOM 2092 O O . GLN B 1 111 ? 7.828 -5.129 -9.148 1 88.12 111 GLN B O 1
ATOM 2097 N N . GLU B 1 112 ? 7.973 -6.363 -11.078 1 87.38 112 GLU B N 1
ATOM 2098 C CA . GLU B 1 112 ? 7.508 -5.246 -11.891 1 87.38 112 GLU B CA 1
ATOM 2099 C C . GLU B 1 112 ? 6.102 -4.816 -11.484 1 87.38 112 GLU B C 1
ATOM 2101 O O . GLU B 1 112 ? 5.789 -3.625 -11.484 1 87.38 112 GLU B O 1
ATOM 2106 N N . LEU B 1 113 ? 5.348 -5.754 -11.195 1 93.06 113 LEU B N 1
ATOM 2107 C CA . LEU B 1 113 ? 3.977 -5.496 -10.773 1 93.06 113 LEU B CA 1
ATOM 2108 C C . LEU B 1 113 ? 3.955 -4.668 -9.492 1 93.06 113 LEU B C 1
ATOM 2110 O O . LEU B 1 113 ? 3.215 -3.686 -9.391 1 93.06 113 LEU B O 1
ATOM 2114 N N . TRP B 1 114 ? 4.75 -5.031 -8.547 1 92.81 114 TRP B N 1
ATOM 2115 C CA . TRP B 1 114 ? 4.816 -4.309 -7.281 1 92.81 114 TRP B CA 1
ATOM 2116 C C . TRP B 1 114 ? 5.348 -2.896 -7.484 1 92.81 114 TRP B C 1
ATOM 2118 O O . TRP B 1 114 ? 4.871 -1.949 -6.855 1 92.81 114 TRP B O 1
ATOM 2128 N N . CYS B 1 115 ? 6.332 -2.791 -8.367 1 91.19 115 CYS B N 1
ATOM 2129 C CA . CYS B 1 115 ? 6.891 -1.48 -8.672 1 91.19 115 CYS B CA 1
ATOM 2130 C C . CYS B 1 115 ? 5.828 -0.562 -9.266 1 91.19 115 CYS B C 1
ATOM 2132 O O . CYS B 1 115 ? 5.711 0.596 -8.867 1 91.19 115 CYS B O 1
ATOM 2134 N N . GLU B 1 116 ? 5.121 -1.115 -10.172 1 93.56 116 GLU B N 1
ATOM 2135 C CA . GLU B 1 116 ? 4.062 -0.335 -10.805 1 93.56 116 GLU B CA 1
ATOM 2136 C C . GLU B 1 116 ? 3.004 0.082 -9.781 1 93.56 116 GLU B C 1
ATOM 2138 O O . GLU B 1 116 ? 2.537 1.224 -9.797 1 93.56 116 GLU B O 1
ATOM 2143 N N . ALA B 1 117 ? 2.602 -0.784 -8.992 1 94.81 117 ALA B N 1
ATOM 2144 C CA . ALA B 1 117 ? 1.613 -0.487 -7.961 1 94.81 117 ALA B CA 1
ATOM 2145 C C . ALA B 1 117 ? 2.109 0.613 -7.023 1 94.81 117 ALA B C 1
ATOM 2147 O O . ALA B 1 117 ? 1.367 1.543 -6.703 1 94.81 117 ALA B O 1
ATOM 2148 N N . SER B 1 118 ? 3.371 0.493 -6.59 1 93.94 118 SER B N 1
ATOM 2149 C CA . SER B 1 118 ? 3.975 1.514 -5.738 1 93.94 118 SER B CA 1
ATOM 2150 C C . SER B 1 118 ? 3.975 2.875 -6.426 1 93.94 118 SER B C 1
ATOM 2152 O O . SER B 1 118 ? 3.637 3.889 -5.809 1 93.94 118 SER B O 1
ATOM 2154 N N . SER B 1 119 ? 4.371 2.857 -7.672 1 94.62 119 SER B N 1
ATOM 2155 C CA . SER B 1 119 ? 4.418 4.098 -8.445 1 94.62 119 SER B CA 1
ATOM 2156 C C . SER B 1 119 ? 3.037 4.734 -8.555 1 94.62 119 SER B C 1
ATOM 2158 O O . SER B 1 119 ? 2.902 5.953 -8.469 1 94.62 119 SER B O 1
ATOM 2160 N N . ARG B 1 120 ? 2.092 3.943 -8.734 1 95.25 120 ARG B N 1
ATOM 2161 C CA . ARG B 1 120 ? 0.726 4.449 -8.844 1 95.25 120 ARG B CA 1
ATOM 2162 C C . ARG B 1 120 ? 0.276 5.078 -7.527 1 95.25 120 ARG B C 1
ATOM 2164 O O . ARG B 1 120 ? -0.416 6.098 -7.527 1 95.25 120 ARG B O 1
ATOM 2171 N N . LEU B 1 121 ? 0.604 4.531 -6.477 1 94.12 121 LEU B N 1
ATOM 2172 C CA . LEU B 1 121 ? 0.269 5.086 -5.168 1 94.12 121 LEU B CA 1
ATOM 2173 C C . LEU B 1 121 ? 0.954 6.43 -4.957 1 94.12 121 LEU B C 1
ATOM 2175 O O . LEU B 1 121 ? 0.319 7.395 -4.52 1 94.12 121 LEU B O 1
ATOM 2179 N N . VAL B 1 122 ? 2.213 6.43 -5.289 1 95.19 122 VAL B N 1
ATOM 2180 C CA . VAL B 1 122 ? 2.971 7.668 -5.141 1 95.19 122 VAL B CA 1
ATOM 2181 C C . VAL B 1 122 ? 2.367 8.75 -6.031 1 95.19 122 VAL B C 1
ATOM 2183 O O . VAL B 1 122 ? 2.23 9.906 -5.609 1 95.19 122 VAL B O 1
ATOM 2186 N N . GLU B 1 123 ? 2.068 8.352 -7.238 1 96.94 123 GLU B N 1
ATOM 2187 C CA . GLU B 1 123 ? 1.447 9.297 -8.164 1 96.94 123 GLU B CA 1
ATOM 2188 C C . GLU B 1 123 ? 0.143 9.852 -7.598 1 96.94 123 GLU B C 1
ATOM 2190 O O . GLU B 1 123 ? -0.118 11.047 -7.684 1 96.94 123 GLU B O 1
ATOM 2195 N N . TYR B 1 124 ? -0.63 9.039 -7.082 1 97.31 124 TYR B N 1
ATOM 2196 C CA . TYR B 1 124 ? -1.894 9.453 -6.484 1 97.31 124 TYR B CA 1
ATOM 2197 C C . TYR B 1 124 ? -1.658 10.438 -5.344 1 97.31 124 TYR B C 1
ATOM 2199 O O . TYR B 1 124 ? -2.271 11.508 -5.301 1 97.31 124 TYR B O 1
ATOM 2207 N N . PHE B 1 125 ? -0.778 10.125 -4.379 1 97.5 125 PHE B N 1
ATOM 2208 C CA . PHE B 1 125 ? -0.506 10.961 -3.213 1 97.5 125 PHE B CA 1
ATOM 2209 C C . PHE B 1 125 ? 0.173 12.258 -3.627 1 97.5 125 PHE B C 1
ATOM 2211 O O . PHE B 1 125 ? 0.06 13.273 -2.936 1 97.5 125 PHE B O 1
ATOM 2218 N N . SER B 1 126 ? 0.914 12.227 -4.766 1 98.19 126 SER B N 1
ATOM 2219 C CA . SER B 1 126 ? 1.608 13.414 -5.262 1 98.19 126 SER B CA 1
ATOM 2220 C C . SER B 1 126 ? 0.634 14.398 -5.895 1 98.19 126 SER B C 1
ATOM 2222 O O . SER B 1 126 ? 0.966 15.57 -6.082 1 98.19 126 SER B O 1
ATOM 2224 N N . ALA B 1 127 ? -0.53 13.93 -6.188 1 98.25 127 ALA B N 1
ATOM 2225 C CA . ALA B 1 127 ? -1.518 14.766 -6.871 1 98.25 127 ALA B CA 1
ATOM 2226 C C . ALA B 1 127 ? -2.398 15.508 -5.871 1 98.25 127 ALA B C 1
ATOM 2228 O O . ALA B 1 127 ? -3.189 16.375 -6.254 1 98.25 127 ALA B O 1
ATOM 2229 N N . ILE B 1 128 ? -2.342 15.203 -4.629 1 98.38 128 ILE B N 1
ATOM 2230 C CA . ILE B 1 128 ? -3.18 15.797 -3.596 1 98.38 128 ILE B CA 1
ATOM 2231 C C . ILE B 1 128 ? -2.334 16.703 -2.699 1 98.38 128 ILE B C 1
ATOM 2233 O O . ILE B 1 128 ? -1.349 16.25 -2.109 1 98.38 128 ILE B O 1
ATOM 2237 N N . THR B 1 129 ? -2.713 17.922 -2.592 1 98.56 129 THR B N 1
ATOM 2238 C CA . THR B 1 129 ? -1.986 18.859 -1.746 1 98.56 129 THR B CA 1
ATOM 2239 C C . THR B 1 129 ? -2.652 18.984 -0.378 1 98.56 129 THR B C 1
ATOM 2241 O O . THR B 1 129 ? -3.793 18.562 -0.196 1 98.56 129 THR B O 1
ATOM 2244 N N . VAL B 1 130 ? -1.915 19.547 0.559 1 97.75 130 VAL B N 1
ATOM 2245 C CA . VAL B 1 130 ? -2.475 19.844 1.875 1 97.75 130 VAL B CA 1
ATOM 2246 C C . VAL B 1 130 ? -3.65 20.812 1.733 1 97.75 130 VAL B C 1
ATOM 2248 O O . VAL B 1 130 ? -4.637 20.703 2.469 1 97.75 130 VAL B O 1
ATOM 2251 N N . LYS B 1 131 ? -3.543 21.734 0.77 1 98.06 131 LYS B N 1
ATOM 2252 C CA . LYS B 1 131 ? -4.676 22.609 0.503 1 98.06 131 LYS B CA 1
ATOM 2253 C C . LYS B 1 131 ? -5.91 21.812 0.101 1 98.06 131 LYS B C 1
ATOM 2255 O O . LYS B 1 131 ? -7.023 22.125 0.532 1 98.06 131 LYS B O 1
ATOM 2260 N N . ASP B 1 132 ? -5.75 20.828 -0.755 1 97.75 132 ASP B N 1
ATOM 2261 C CA . ASP B 1 132 ? -6.859 19.969 -1.139 1 97.75 132 ASP B CA 1
ATOM 2262 C C . ASP B 1 132 ? -7.5 19.312 0.087 1 97.75 132 ASP B C 1
ATOM 2264 O O . ASP B 1 132 ? -8.727 19.219 0.171 1 97.75 132 ASP B O 1
ATOM 2268 N N . LEU B 1 133 ? -6.699 18.859 1.011 1 96.12 133 LEU B N 1
ATOM 2269 C CA . LEU B 1 133 ? -7.219 18.266 2.236 1 96.12 133 LEU B CA 1
ATOM 2270 C C . LEU B 1 133 ? -8.039 19.266 3.033 1 96.12 133 LEU B C 1
ATOM 2272 O O . LEU B 1 133 ? -9.086 18.938 3.586 1 96.12 133 LEU B O 1
ATOM 2276 N N . CYS B 1 134 ? -7.5 20.453 3.139 1 95.44 134 CYS B N 1
ATOM 2277 C CA . CYS B 1 134 ? -8.227 21.5 3.836 1 95.44 134 CYS B CA 1
ATOM 2278 C C . CYS B 1 134 ? -9.578 21.766 3.178 1 95.44 134 CYS B C 1
ATOM 2280 O O . CYS B 1 134 ? -10.586 21.938 3.865 1 95.44 134 CYS B O 1
ATOM 2282 N N . ASP B 1 135 ? -9.578 21.828 1.829 1 96.31 135 ASP B N 1
ATOM 2283 C CA . ASP B 1 135 ? -10.828 22.031 1.096 1 96.31 135 ASP B CA 1
ATOM 2284 C C . ASP B 1 135 ? -11.812 20.906 1.378 1 96.31 135 ASP B C 1
ATOM 2286 O O . ASP B 1 135 ? -13.008 21.141 1.55 1 96.31 135 ASP B O 1
ATOM 2290 N N . ARG B 1 136 ? -11.328 19.75 1.45 1 93.69 136 ARG B N 1
ATOM 2291 C CA . ARG B 1 136 ? -12.164 18.594 1.799 1 93.69 136 ARG B CA 1
ATOM 2292 C C . ARG B 1 136 ? -12.711 18.734 3.215 1 93.69 136 ARG B C 1
ATOM 2294 O O . ARG B 1 136 ? -13.883 18.453 3.461 1 93.69 136 ARG B O 1
ATOM 2301 N N . GLY B 1 137 ? -11.828 19.078 4.129 1 91.75 137 GLY B N 1
ATOM 2302 C CA . GLY B 1 137 ? -12.281 19.297 5.496 1 91.75 137 GLY B CA 1
ATOM 2303 C C . GLY B 1 137 ? -13.398 20.328 5.594 1 91.75 137 GLY B C 1
ATOM 2304 O O . GLY B 1 137 ? -14.359 20.125 6.34 1 91.75 137 GLY B O 1
ATOM 2305 N N . GLN B 1 138 ? -13.234 21.359 4.828 1 92.44 138 GLN B N 1
ATOM 2306 C CA . GLN B 1 138 ? -14.266 22.391 4.797 1 92.44 138 GLN B CA 1
ATOM 2307 C C . GLN B 1 138 ? -15.578 21.844 4.254 1 92.44 138 GLN B C 1
ATOM 2309 O O . GLN B 1 138 ? -16.641 22.094 4.816 1 92.44 138 GLN B O 1
ATOM 2314 N N . SER B 1 139 ? -15.477 21.078 3.238 1 91.88 139 SER B N 1
ATOM 2315 C CA . SER B 1 139 ? -16.656 20.484 2.621 1 91.88 139 SER B CA 1
ATOM 2316 C C . SER B 1 139 ? -17.344 19.5 3.566 1 91.88 139 SER B C 1
ATOM 2318 O O . SER B 1 139 ? -18.562 19.328 3.516 1 91.88 139 SER B O 1
ATOM 2320 N N . MET B 1 140 ? -16.609 18.891 4.414 1 88.56 140 MET B N 1
ATOM 2321 C CA . MET B 1 140 ? -17.125 17.922 5.375 1 88.56 140 MET B CA 1
ATOM 2322 C C . MET B 1 140 ? -17.719 18.625 6.586 1 88.56 140 MET B C 1
ATOM 2324 O O . MET B 1 140 ? -18.344 17.984 7.438 1 88.56 140 MET B O 1
ATOM 2328 N N . GLY B 1 141 ? -17.5 19.891 6.707 1 86.38 141 GLY B N 1
ATOM 2329 C CA . GLY B 1 141 ? -18.062 20.672 7.793 1 86.38 141 GLY B CA 1
ATOM 2330 C C . GLY B 1 141 ? -17.219 20.656 9.055 1 86.38 141 GLY B C 1
ATOM 2331 O O . GLY B 1 141 ? -17.719 20.859 10.156 1 86.38 141 GLY B O 1
ATOM 2332 N N . ILE B 1 142 ? -15.953 20.344 8.875 1 85.62 142 ILE B N 1
ATOM 2333 C CA . ILE B 1 142 ? -15.07 20.359 10.031 1 85.62 142 ILE B CA 1
ATOM 2334 C C . ILE B 1 142 ? -14.898 21.781 10.555 1 85.62 142 ILE B C 1
ATOM 2336 O O . ILE B 1 142 ? -14.602 22.688 9.781 1 85.62 142 ILE B O 1
ATOM 2340 N N . LYS B 1 143 ? -15.078 21.938 11.867 1 83 143 LYS B N 1
ATOM 2341 C CA . LYS B 1 143 ? -14.977 23.281 12.453 1 83 143 LYS B CA 1
ATOM 2342 C C . LYS B 1 143 ? -13.523 23.672 12.688 1 83 143 LYS B C 1
ATOM 2344 O O . LYS B 1 143 ? -12.711 22.844 13.102 1 83 143 LYS B O 1
ATOM 2349 N N . ARG B 1 144 ? -13.258 24.984 12.367 1 84.19 144 ARG B N 1
ATOM 2350 C CA . ARG B 1 144 ? -11.93 25.531 12.656 1 84.19 144 ARG B CA 1
ATOM 2351 C C . ARG B 1 144 ? -11.875 26.094 14.07 1 84.19 144 ARG B C 1
ATOM 2353 O O . ARG B 1 144 ? -12.852 26.672 14.555 1 84.19 144 ARG B O 1
ATOM 2360 N N . GLU B 1 145 ? -10.961 25.719 14.852 1 72.19 145 GLU B N 1
ATOM 2361 C CA . GLU B 1 145 ? -10.828 26.312 16.172 1 72.19 145 GLU B CA 1
ATOM 2362 C C . GLU B 1 145 ? -10.547 27.812 16.078 1 72.19 145 GLU B C 1
ATOM 2364 O O . GLU B 1 145 ? -11.008 28.594 16.922 1 72.19 145 GLU B O 1
ATOM 2369 N N . GLN B 1 146 ? -9.562 28.344 15.375 1 57.62 146 GLN B N 1
ATOM 2370 C CA . GLN B 1 146 ? -9.359 29.797 15.367 1 57.62 146 GLN B CA 1
ATOM 2371 C C . GLN B 1 146 ? -10.68 30.531 15.18 1 57.62 146 GLN B C 1
ATOM 2373 O O . GLN B 1 146 ? -10.82 31.688 15.617 1 57.62 146 GLN B O 1
ATOM 2378 N N . ASP B 1 147 ? -11.594 30 14.562 1 51.56 147 ASP B N 1
ATOM 2379 C CA . ASP B 1 147 ? -12.875 30.703 14.523 1 51.56 147 ASP B CA 1
ATOM 2380 C C . ASP B 1 147 ? -13.438 30.906 15.93 1 51.56 147 ASP B C 1
ATOM 2382 O O . ASP B 1 147 ? -14.164 31.859 16.188 1 51.56 147 ASP B O 1
ATOM 2386 N N . HIS B 1 148 ? -13.07 30 16.828 1 47.44 148 HIS B N 1
ATOM 2387 C CA . HIS B 1 148 ? -13.602 30.203 18.172 1 47.44 148 HIS B CA 1
ATOM 2388 C C . HIS B 1 148 ? -12.773 31.234 18.938 1 47.44 148 HIS B C 1
ATOM 2390 O O . HIS B 1 148 ? -13.164 31.656 20.016 1 47.44 148 HIS B O 1
ATOM 2396 N N . ARG B 1 149 ? -11.523 31.531 18.656 1 45.5 149 ARG B N 1
ATOM 2397 C CA . ARG B 1 149 ? -10.82 32.531 19.453 1 45.5 149 ARG B CA 1
ATOM 2398 C C . ARG B 1 149 ? -11.445 33.906 19.25 1 45.5 149 ARG B C 1
ATOM 2400 O O . ARG B 1 149 ? -11.336 34.781 20.125 1 45.5 149 ARG B O 1
ATOM 2407 N N . PHE B 1 150 ? -11.875 34.156 18.109 1 40.75 150 PHE B N 1
ATOM 2408 C CA . PHE B 1 150 ? -12.391 35.531 18.016 1 40.75 150 PHE B CA 1
ATOM 2409 C C . PHE B 1 150 ? -13.688 35.656 18.797 1 40.75 150 PHE B C 1
ATOM 2411 O O . PHE B 1 150 ? -14.297 36.75 18.812 1 40.75 150 PHE B O 1
ATOM 2418 N N . MET B 1 151 ? -14.281 34.5 19.172 1 39.78 151 MET B N 1
ATOM 2419 C CA . MET B 1 151 ? -15.547 34.844 19.812 1 39.78 151 MET B CA 1
ATOM 2420 C C . MET B 1 151 ? -15.312 35.531 21.156 1 39.78 151 MET B C 1
ATOM 2422 O O . MET B 1 151 ? -16.25 36.062 21.766 1 39.78 151 MET B O 1
ATOM 2426 N N . TYR B 1 152 ? -14.227 35.125 21.781 1 39.28 152 TYR B N 1
ATOM 2427 C CA . TYR B 1 152 ? -14.234 35.656 23.125 1 39.28 152 TYR B CA 1
ATOM 2428 C C . TYR B 1 152 ? -13.875 37.125 23.125 1 39.28 152 TYR B C 1
ATOM 2430 O O . TYR B 1 152 ? -13.984 37.812 24.156 1 39.28 152 TYR B O 1
ATOM 2438 N N . PHE B 1 153 ? -13.023 37.562 22.156 1 37.69 153 PHE B N 1
ATOM 2439 C CA . PHE B 1 153 ? -12.664 38.938 22.469 1 37.69 153 PHE B CA 1
ATOM 2440 C C . PHE B 1 153 ? -13.805 39.875 22.109 1 37.69 153 PHE B C 1
ATOM 2442 O O . PHE B 1 153 ? -13.672 41.094 22.266 1 37.69 153 PHE B O 1
ATOM 2449 N N . ILE B 1 154 ? -15.008 39.375 21.641 1 31.86 154 ILE B N 1
ATOM 2450 C CA . ILE B 1 154 ? -15.953 40.469 21.578 1 31.86 154 ILE B CA 1
ATOM 2451 C C . ILE B 1 154 ? -16.5 40.781 22.969 1 31.86 154 ILE B C 1
ATOM 2453 O O . ILE B 1 154 ? -16.609 39.875 23.812 1 31.86 154 ILE B O 1
#

Nearest PDB structures (foldseek):
  4hf2-assembly1_B  TM=9.173E-01  e=1.361E-10  Escherichia coli K-12
  2y75-assembly1_E  TM=8.664E-01  e=2.053E-10  Bacillus subtilis
  4hf0-assembly1_A  TM=8.716E-01  e=2.449E-10  Escherichia coli K-12
  4hf1-assembly1_B  TM=8.648E-01  e=3.285E-10  Escherichia coli K-12
  3lwf-assembly1_A  TM=8.557E-01  e=2.887E-09  Listeria innocua

Radius of gyration: 24.15 Å; Cα contacts (8 Å, |Δi|>4): 424; chains: 2; bounding box: 40×80×52 Å

Sequence (308 aa):
MKLSTKSRYGLRAIFDIAYNSGNLPSQVQDISRRQGISPRYLEQIFQGLKRAGILKSKRGPQGGYCLAKKPEEITVADVLLATERDMNLVECTNKRKKKVECGFDGTCVTQELWCEASSRLVEYFSAITVKDLCDRGQSMGIKREQDHRFMYFIMKLSTKSRYGLRAIFDIAYNSGNLPSQVQDISRRQGISPRYLEQIFQGLKRAGILKSKRGPQGGYCLAKKPEEITVADVLLATERDMNLVECTNKRKKKVECGFDGTCVTQELWCEASSRLVEYFSAITVKDLCDRGQSMGIKREQDHRFMYFI

Solvent-accessible surface area (backbone atoms only — not comparable to full-atom values): 16884 Å² total; per-residue (Å²): 59,48,58,52,67,54,29,54,51,44,48,51,50,52,45,48,42,55,57,42,34,63,90,42,51,36,40,60,67,58,51,19,67,77,68,75,43,56,53,69,58,49,51,56,48,45,52,40,32,34,75,65,55,50,31,40,75,42,82,66,95,82,22,24,38,31,66,57,55,58,46,77,76,39,28,49,35,58,50,36,62,46,47,34,95,51,73,41,37,47,74,88,67,47,79,77,59,74,71,66,75,45,89,48,68,94,68,41,61,63,53,57,48,43,48,51,53,24,50,51,51,46,52,53,31,56,71,37,26,43,39,54,48,41,53,49,29,54,74,72,62,59,81,52,58,55,68,57,59,63,57,64,75,102,59,47,57,51,66,54,28,55,51,43,48,53,50,52,44,48,43,56,56,43,34,60,91,41,51,37,40,58,66,57,51,18,67,76,68,73,42,56,53,70,57,49,50,56,47,46,52,41,32,33,74,64,56,49,31,42,75,42,83,67,95,83,22,24,37,30,65,57,56,59,46,76,74,36,29,47,33,59,51,36,61,45,46,36,95,51,72,44,37,48,73,87,65,46,78,79,56,72,73,65,76,47,90,46,68,94,69,42,61,62,54,56,51,43,48,50,52,24,50,50,50,47,52,55,31,55,70,37,28,44,40,55,47,40,52,48,29,53,72,73,62,58,81,52,58,55,68,58,60,63,58,66,77,104